Protein AF-A0A812END9-F1 (afdb_monomer)

Organism: Acanthosepion pharaonis (NCBI:txid158019)

InterPro domains:
  IPR001978 Troponin [PF00992] (136-261)
  IPR038077 Troponin domain superfamily [G3DSA:1.20.5.350] (120-278)
  IPR038077 Troponin domain superfamily [SSF90250] (134-273)
  IPR050875 Troponin I [PTHR13738] (135-268)

Radius of gyration: 73.2 Å; Cα contacts (8 Å, |Δi|>4): 6; chains: 1; bounding box: 123×42×215 Å

Structure (mmCIF, N/CA/C/O backbone):
data_AF-A0A812END9-F1
#
_entry.id   AF-A0A812END9-F1
#
loop_
_atom_site.group_PDB
_atom_site.id
_atom_site.type_symbol
_atom_site.label_atom_id
_atom_site.label_alt_id
_atom_site.label_comp_id
_atom_site.label_asym_id
_atom_site.label_entity_id
_atom_site.label_seq_id
_atom_site.pdbx_PDB_ins_code
_atom_site.Cartn_x
_atom_site.Cartn_y
_atom_site.Cartn_z
_atom_site.occupancy
_atom_site.B_iso_or_equiv
_atom_site.auth_seq_id
_atom_site.auth_comp_id
_atom_site.auth_asym_id
_atom_site.auth_atom_id
_atom_site.pdbx_PDB_model_num
ATOM 1 N N . MET A 1 1 ? 15.782 -26.722 -109.380 1.00 40.94 1 MET A N 1
ATOM 2 C CA . MET A 1 1 ? 15.517 -25.293 -109.652 1.00 40.94 1 MET A CA 1
ATOM 3 C C . MET A 1 1 ? 16.882 -24.635 -109.777 1.00 40.94 1 MET A C 1
ATOM 5 O O . MET A 1 1 ? 17.625 -24.667 -108.813 1.00 40.94 1 MET A O 1
ATOM 9 N N . CYS A 1 2 ? 17.375 -24.471 -111.008 1.00 35.31 2 CYS A N 1
ATOM 10 C CA . CYS A 1 2 ? 17.249 -23.227 -111.790 1.00 35.31 2 CYS A CA 1
ATOM 11 C C . CYS A 1 2 ? 18.010 -22.079 -111.119 1.00 35.31 2 CYS A C 1
ATOM 13 O O . CYS A 1 2 ? 17.731 -21.797 -109.966 1.00 35.31 2 CYS A O 1
ATOM 15 N N . LEU A 1 3 ? 18.889 -21.300 -111.735 1.00 34.28 3 LEU A N 1
ATOM 16 C CA . LEU A 1 3 ? 19.444 -21.121 -113.086 1.00 34.28 3 LEU A CA 1
ATOM 17 C C . LEU A 1 3 ? 20.443 -19.954 -112.809 1.00 34.28 3 LEU A C 1
ATOM 19 O O . LEU A 1 3 ? 20.090 -19.011 -112.113 1.00 34.28 3 LEU A O 1
ATOM 23 N N . SER A 1 4 ? 21.739 -20.070 -113.089 1.00 40.41 4 SER A N 1
ATOM 24 C CA . SER A 1 4 ? 22.348 -19.725 -114.381 1.00 40.41 4 SER A CA 1
ATOM 25 C C . SER A 1 4 ? 22.712 -18.239 -114.577 1.00 40.41 4 SER A C 1
ATOM 27 O O . SER A 1 4 ? 21.847 -17.382 -114.497 1.00 40.41 4 SER A O 1
ATOM 29 N N . ILE A 1 5 ? 24.011 -17.945 -114.776 1.00 49.81 5 ILE A N 1
ATOM 30 C CA . ILE A 1 5 ? 24.682 -17.594 -116.064 1.00 49.81 5 ILE A CA 1
ATOM 31 C C . ILE A 1 5 ? 24.763 -16.042 -116.226 1.00 49.81 5 ILE A C 1
ATOM 33 O O . ILE A 1 5 ? 23.777 -15.356 -116.002 1.00 49.81 5 ILE A O 1
ATOM 37 N N . TYR A 1 6 ? 25.923 -15.398 -116.452 1.00 47.06 6 TYR A N 1
ATOM 38 C CA . TYR A 1 6 ? 26.655 -15.158 -117.728 1.00 47.06 6 TYR A CA 1
ATOM 39 C C . TYR A 1 6 ? 27.908 -14.296 -117.416 1.00 47.06 6 TYR A C 1
ATOM 41 O O . TYR A 1 6 ? 27.881 -13.582 -116.423 1.00 47.06 6 TYR A O 1
ATOM 49 N N . ASN A 1 7 ? 29.027 -14.226 -118.155 1.00 42.59 7 ASN A N 1
ATOM 50 C CA . ASN A 1 7 ? 29.427 -14.517 -119.549 1.00 42.59 7 ASN A CA 1
ATOM 51 C C . ASN A 1 7 ? 30.991 -14.504 -119.557 1.00 42.59 7 ASN A C 1
ATOM 53 O O . ASN A 1 7 ? 31.559 -13.651 -118.883 1.00 42.59 7 ASN A O 1
ATOM 57 N N . CYS A 1 8 ? 31.740 -15.489 -120.090 1.00 40.38 8 CYS A N 1
ATOM 58 C CA . CYS A 1 8 ? 32.180 -15.696 -121.501 1.00 40.38 8 CYS A CA 1
ATOM 59 C C . CYS A 1 8 ? 32.965 -14.510 -122.116 1.00 40.38 8 CYS A C 1
ATOM 61 O O . CYS A 1 8 ? 32.535 -13.375 -121.987 1.00 40.38 8 CYS A O 1
ATOM 63 N N . ASN A 1 9 ? 34.121 -14.672 -122.784 1.00 39.59 9 ASN A N 1
ATOM 64 C CA . ASN A 1 9 ? 34.408 -15.500 -123.976 1.00 39.59 9 ASN A CA 1
ATOM 65 C C . ASN A 1 9 ? 35.945 -15.715 -124.135 1.00 39.59 9 ASN A C 1
ATOM 67 O O . ASN A 1 9 ? 36.702 -14.782 -123.898 1.00 39.59 9 ASN A O 1
ATOM 71 N N . ILE A 1 10 ? 36.472 -16.932 -124.366 1.00 39.84 10 ILE A N 1
ATOM 72 C CA . ILE A 1 10 ? 36.641 -17.694 -125.641 1.00 39.84 10 ILE A CA 1
ATOM 73 C C . ILE A 1 10 ? 37.883 -17.251 -126.461 1.00 39.84 10 ILE A C 1
ATOM 75 O O . ILE A 1 10 ? 37.981 -16.101 -126.860 1.00 39.84 10 ILE A O 1
ATOM 79 N N . ARG A 1 11 ? 38.953 -18.067 -126.554 1.00 41.94 11 ARG A N 1
ATOM 80 C CA . ARG A 1 11 ? 39.190 -19.265 -127.419 1.00 41.94 11 ARG A CA 1
ATOM 81 C C . ARG A 1 11 ? 39.577 -18.833 -128.847 1.00 41.94 11 ARG A C 1
ATOM 83 O O . ARG A 1 11 ? 38.831 -18.089 -129.462 1.00 41.94 11 ARG A O 1
ATOM 90 N N . ARG A 1 12 ? 40.712 -19.265 -129.419 1.00 36.84 12 ARG A N 1
ATOM 91 C CA . ARG A 1 12 ? 40.899 -20.534 -130.176 1.00 36.84 12 ARG A CA 1
ATOM 92 C C . ARG A 1 12 ? 42.385 -20.615 -130.610 1.00 36.84 12 ARG A C 1
ATOM 94 O O . ARG A 1 12 ? 42.904 -19.602 -131.049 1.00 36.84 12 ARG A O 1
ATOM 101 N N . MET A 1 13 ? 43.180 -21.647 -130.311 1.00 35.38 13 MET A N 1
ATOM 102 C CA . MET A 1 13 ? 43.244 -23.040 -130.813 1.00 35.38 13 MET A CA 1
ATOM 103 C C . MET A 1 13 ? 43.692 -23.236 -132.280 1.00 35.38 13 MET A C 1
ATOM 105 O O . MET A 1 13 ? 42.979 -22.814 -133.185 1.00 35.38 13 MET A O 1
ATOM 109 N N . PHE A 1 14 ? 44.739 -24.081 -132.412 1.00 33.28 14 PHE A N 1
ATOM 110 C CA . PHE A 1 14 ? 45.107 -25.004 -133.514 1.00 33.28 14 PHE A CA 1
ATOM 111 C C . PHE A 1 14 ? 45.725 -24.392 -134.788 1.00 33.28 14 PHE A C 1
ATOM 113 O O . PHE A 1 14 ? 45.307 -23.331 -135.214 1.00 33.28 14 PHE A O 1
ATOM 120 N N . SER A 1 15 ? 46.644 -25.011 -135.541 1.00 33.84 15 SER A N 1
ATOM 121 C CA . SER A 1 15 ? 47.577 -26.154 -135.423 1.00 33.84 15 SER A CA 1
ATOM 122 C C . SER A 1 15 ? 48.155 -26.406 -136.835 1.00 33.84 15 SER A C 1
ATOM 124 O O . SER A 1 15 ? 47.419 -26.233 -137.800 1.00 33.84 15 SER A O 1
ATOM 126 N N . CYS A 1 16 ? 49.363 -26.978 -136.918 1.00 31.05 16 CYS A N 1
ATOM 127 C CA . CYS A 1 16 ? 49.916 -27.785 -138.030 1.00 31.05 16 CYS A CA 1
ATOM 128 C C . CYS A 1 16 ? 50.405 -27.131 -139.355 1.00 31.05 16 CYS A C 1
ATOM 130 O O . CYS A 1 16 ? 49.638 -26.622 -140.161 1.00 31.05 16 CYS A O 1
ATOM 132 N N . PHE A 1 17 ? 51.728 -27.299 -139.537 1.00 36.44 17 PHE A N 1
ATOM 133 C CA . PHE A 1 17 ? 52.631 -27.467 -140.709 1.00 36.44 17 PHE A CA 1
ATOM 134 C C . PHE A 1 17 ? 52.048 -28.194 -141.962 1.00 36.44 17 PHE A C 1
ATOM 136 O O . PHE A 1 17 ? 50.981 -28.783 -141.788 1.00 36.44 17 PHE A O 1
ATOM 143 N N . PRO A 1 18 ? 52.724 -28.312 -143.156 1.00 53.75 18 PRO A N 1
ATOM 144 C CA . PRO A 1 18 ? 54.185 -28.208 -143.456 1.00 53.75 18 PRO A CA 1
ATOM 145 C C . PRO A 1 18 ? 54.656 -27.675 -144.865 1.00 53.75 18 PRO A C 1
ATOM 147 O O . PRO A 1 18 ? 53.851 -27.519 -145.773 1.00 53.75 18 PRO A O 1
ATOM 150 N N . SER A 1 19 ? 55.998 -27.558 -145.043 1.00 35.38 19 SER A N 1
ATOM 151 C CA . SER A 1 19 ? 56.846 -27.713 -146.279 1.00 35.38 19 SER A CA 1
ATOM 152 C C . SER A 1 19 ? 56.665 -26.723 -147.470 1.00 35.38 19 SER A C 1
ATOM 154 O O . SER A 1 19 ? 55.546 -26.420 -147.839 1.00 35.38 19 SER A O 1
ATOM 156 N N . ASN A 1 20 ? 57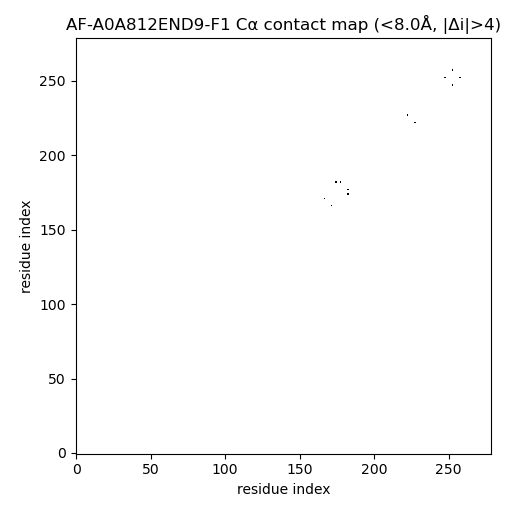.663 -26.206 -148.221 1.00 32.41 20 ASN A N 1
ATOM 157 C CA . ASN A 1 20 ? 59.047 -26.612 -148.546 1.00 32.41 20 ASN A CA 1
ATOM 158 C C . ASN A 1 20 ? 59.787 -25.505 -149.380 1.00 32.41 20 ASN A C 1
ATOM 160 O O . ASN A 1 20 ? 59.105 -24.805 -150.120 1.00 32.41 20 ASN A O 1
ATOM 164 N N . ALA A 1 21 ? 61.143 -25.481 -149.372 1.00 34.88 21 ALA A N 1
ATOM 165 C CA . ALA A 1 21 ? 62.089 -24.949 -150.404 1.00 34.88 21 ALA A CA 1
ATOM 166 C C . ALA A 1 21 ? 62.109 -23.417 -150.724 1.00 34.88 21 ALA A C 1
ATOM 168 O O . ALA A 1 21 ? 61.067 -22.806 -150.875 1.00 34.88 21 ALA A O 1
ATOM 169 N N . THR A 1 22 ? 63.216 -22.673 -150.923 1.00 34.50 22 THR A N 1
ATOM 170 C CA . THR A 1 22 ? 64.664 -22.925 -151.123 1.00 34.50 22 THR A CA 1
ATOM 171 C C . THR A 1 22 ? 65.422 -21.569 -151.195 1.00 34.50 22 THR A C 1
ATOM 173 O O . THR A 1 22 ? 64.914 -20.670 -151.854 1.00 34.50 22 THR A O 1
ATOM 176 N N . PHE A 1 23 ? 66.668 -21.505 -150.671 1.00 31.61 23 PHE A N 1
ATOM 177 C CA . PHE A 1 23 ? 67.858 -20.780 -151.226 1.00 31.61 23 PHE A CA 1
ATOM 178 C C . PHE A 1 23 ? 67.888 -19.217 -151.136 1.00 31.61 23 PHE A C 1
ATOM 180 O O . PHE A 1 23 ? 66.945 -18.572 -151.561 1.00 31.61 23 PHE A O 1
ATOM 187 N N . ILE A 1 24 ? 68.892 -18.496 -150.583 1.00 35.12 24 ILE A N 1
ATOM 188 C CA . ILE A 1 24 ? 70.356 -18.415 -150.850 1.00 35.12 24 ILE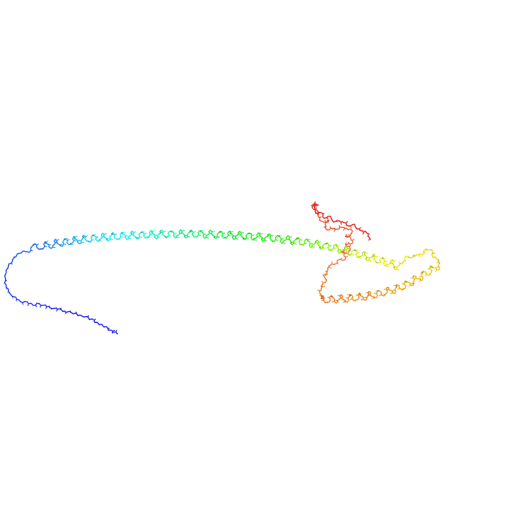 A CA 1
ATOM 189 C C . ILE A 1 24 ? 71.137 -17.875 -149.610 1.00 35.12 24 ILE A C 1
ATOM 191 O O . ILE A 1 24 ? 70.754 -16.848 -149.066 1.00 35.12 24 ILE A O 1
ATOM 195 N N . ARG A 1 25 ? 72.229 -18.578 -149.220 1.00 36.78 25 ARG A N 1
ATOM 196 C CA . ARG A 1 25 ? 73.626 -18.150 -148.855 1.00 36.78 25 ARG A CA 1
ATOM 197 C C . ARG A 1 25 ? 73.871 -16.730 -148.255 1.00 36.78 25 ARG A C 1
ATOM 199 O O . ARG A 1 25 ? 73.387 -15.764 -148.816 1.00 36.78 25 ARG A O 1
ATOM 206 N N . SER A 1 26 ? 74.705 -16.457 -147.232 1.00 34.12 26 SER A N 1
ATOM 207 C CA . SER A 1 26 ? 75.933 -17.095 -146.703 1.00 34.12 26 SER A CA 1
ATOM 208 C C . SER A 1 26 ? 76.395 -16.465 -145.360 1.00 34.12 26 SER A C 1
ATOM 210 O O . SER A 1 26 ? 76.136 -15.288 -145.136 1.00 34.12 26 SER A O 1
ATOM 212 N N . ASN A 1 27 ? 77.248 -17.214 -144.631 1.00 39.44 27 ASN A N 1
ATOM 213 C CA . ASN A 1 27 ? 78.320 -16.818 -143.681 1.00 39.44 27 ASN A CA 1
ATOM 214 C C . ASN A 1 27 ? 77.948 -16.321 -142.266 1.00 39.44 27 ASN A C 1
ATOM 216 O O . ASN A 1 27 ? 77.020 -15.546 -142.117 1.00 39.44 27 ASN A O 1
ATOM 220 N N . ASN A 1 28 ? 78.731 -16.531 -141.201 1.00 41.41 28 ASN A N 1
ATOM 221 C CA . ASN A 1 28 ? 79.588 -17.606 -140.666 1.00 41.41 28 ASN A CA 1
ATOM 222 C C . ASN A 1 28 ? 80.104 -17.047 -139.309 1.00 41.41 28 ASN A C 1
ATOM 224 O O . ASN A 1 28 ? 80.517 -15.894 -139.299 1.00 41.41 28 ASN A O 1
ATOM 228 N N . ILE A 1 29 ? 80.168 -17.879 -138.255 1.00 40.16 29 ILE A N 1
ATOM 229 C CA . ILE A 1 29 ? 81.108 -17.797 -137.102 1.00 40.16 29 ILE A CA 1
ATOM 230 C C . ILE A 1 29 ? 80.819 -16.756 -135.979 1.00 40.16 29 ILE A C 1
ATOM 232 O O . ILE A 1 29 ? 80.863 -15.560 -136.226 1.00 40.16 29 ILE A O 1
ATOM 236 N N . ASP A 1 30 ? 80.527 -17.260 -134.754 1.00 37.41 30 ASP A N 1
ATOM 237 C CA . ASP A 1 30 ? 80.974 -16.794 -133.403 1.00 37.41 30 ASP A CA 1
ATOM 238 C C . ASP A 1 30 ? 79.941 -17.035 -132.260 1.00 37.41 30 ASP A C 1
ATOM 240 O O . ASP A 1 30 ? 79.251 -16.126 -131.806 1.00 37.41 30 ASP A O 1
ATOM 244 N N . THR A 1 31 ? 79.835 -18.270 -131.734 1.00 49.22 31 THR A N 1
ATOM 245 C CA . THR A 1 31 ? 78.878 -18.659 -130.658 1.00 49.22 31 THR A CA 1
ATOM 246 C C . THR A 1 31 ? 79.533 -19.253 -129.398 1.00 49.22 31 THR A C 1
ATOM 248 O O . THR A 1 31 ? 79.034 -20.228 -128.843 1.00 49.22 31 THR A O 1
ATOM 251 N N . ALA A 1 32 ? 80.639 -18.679 -128.914 1.00 47.59 32 ALA A N 1
ATOM 252 C CA . ALA A 1 32 ? 81.274 -19.108 -127.651 1.00 47.59 32 ALA A CA 1
ATOM 253 C C . ALA A 1 32 ? 81.300 -18.026 -126.549 1.00 47.59 32 ALA A C 1
ATOM 255 O O . ALA A 1 32 ? 81.327 -18.360 -125.370 1.00 47.59 32 ALA A O 1
ATOM 256 N N . ALA A 1 33 ? 81.222 -16.734 -126.894 1.00 48.91 33 ALA A N 1
ATOM 257 C CA . ALA A 1 33 ? 81.323 -15.638 -125.918 1.00 48.91 33 ALA A CA 1
ATOM 258 C C . ALA A 1 33 ? 79.988 -15.258 -125.236 1.00 48.91 33 ALA A C 1
ATOM 260 O O . ALA A 1 33 ? 79.994 -14.685 -124.150 1.00 48.91 33 ALA A O 1
ATOM 261 N N . ALA A 1 34 ? 78.839 -15.591 -125.836 1.00 49.72 34 ALA A N 1
ATOM 262 C CA . ALA A 1 34 ? 77.523 -15.190 -125.320 1.00 49.72 34 ALA A CA 1
ATOM 263 C C . ALA A 1 34 ? 77.016 -16.055 -124.144 1.00 49.72 34 ALA A C 1
ATOM 265 O O . ALA A 1 34 ? 76.288 -15.552 -123.295 1.00 49.72 34 ALA A O 1
ATOM 266 N N . ALA A 1 35 ? 77.431 -17.325 -124.050 1.00 52.28 35 ALA A N 1
ATOM 267 C CA . ALA A 1 35 ? 76.979 -18.244 -122.997 1.00 52.28 35 ALA A CA 1
ATOM 268 C C . ALA A 1 35 ? 77.637 -17.968 -121.627 1.00 52.28 35 ALA A C 1
ATOM 270 O O . ALA A 1 35 ? 76.974 -18.036 -120.597 1.00 52.28 35 ALA A O 1
ATOM 271 N N . ALA A 1 36 ? 78.917 -17.574 -121.609 1.00 52.88 36 ALA A N 1
ATOM 272 C CA . ALA A 1 36 ? 79.646 -17.272 -120.371 1.00 52.88 36 ALA A CA 1
ATOM 273 C C . ALA A 1 36 ? 79.176 -15.968 -119.690 1.00 52.88 36 ALA A C 1
ATOM 275 O O . ALA A 1 36 ? 79.228 -15.842 -118.468 1.00 52.88 36 ALA A O 1
ATOM 276 N N . ALA A 1 37 ? 78.678 -15.000 -120.469 1.00 55.28 37 ALA A N 1
ATOM 277 C CA . ALA A 1 37 ? 78.142 -13.744 -119.943 1.00 55.28 37 ALA A CA 1
ATOM 278 C C . ALA A 1 37 ? 76.751 -13.908 -119.298 1.00 55.28 37 ALA A C 1
ATOM 280 O O . ALA A 1 37 ? 76.420 -13.184 -118.361 1.00 55.28 37 ALA A O 1
ATOM 281 N N . GLU A 1 38 ? 75.941 -14.863 -119.768 1.00 57.72 38 GLU A N 1
ATOM 282 C CA . GLU A 1 38 ? 74.626 -15.173 -119.190 1.00 57.72 38 GLU A CA 1
ATOM 283 C C . GLU A 1 38 ? 74.754 -15.923 -117.851 1.00 57.72 38 GLU A C 1
ATOM 285 O O . GLU A 1 38 ? 74.021 -15.643 -116.902 1.00 57.72 38 GLU A O 1
ATOM 290 N N . GLU A 1 39 ? 75.725 -16.831 -117.738 1.00 57.22 39 GLU A N 1
ATOM 291 C CA . GLU A 1 39 ? 75.977 -17.611 -116.521 1.00 57.22 39 GLU A CA 1
ATOM 292 C C . GLU A 1 39 ? 76.532 -16.747 -115.374 1.00 57.22 39 GLU A C 1
ATOM 294 O O . GLU A 1 39 ? 76.077 -16.866 -114.237 1.00 57.22 39 GLU A O 1
ATOM 299 N N . ALA A 1 40 ? 77.420 -15.792 -115.675 1.00 63.31 40 ALA A N 1
ATOM 300 C CA . ALA A 1 40 ? 77.906 -14.811 -114.701 1.00 63.31 40 ALA A CA 1
ATOM 301 C C . ALA A 1 40 ? 76.788 -13.884 -114.184 1.00 63.31 40 ALA A C 1
ATOM 303 O O . ALA A 1 40 ? 76.762 -13.537 -113.004 1.00 63.31 40 ALA A O 1
ATOM 304 N N . ARG A 1 41 ? 75.823 -13.525 -115.042 1.00 64.25 41 ARG A N 1
ATOM 305 C CA . ARG A 1 41 ? 74.650 -12.727 -114.660 1.00 64.25 41 ARG A CA 1
ATOM 306 C C . ARG A 1 41 ? 73.717 -13.488 -113.720 1.00 64.25 41 ARG A C 1
ATOM 308 O O . ARG A 1 41 ? 73.283 -12.931 -112.722 1.00 64.25 41 ARG A O 1
ATOM 315 N N . ARG A 1 42 ? 73.483 -14.779 -113.984 1.00 69.44 42 ARG A N 1
ATOM 316 C CA . ARG A 1 42 ? 72.709 -15.656 -113.089 1.00 69.44 42 ARG A CA 1
ATOM 317 C C . ARG A 1 42 ? 73.401 -15.878 -111.745 1.00 69.44 42 ARG A C 1
ATOM 319 O O . ARG A 1 42 ? 72.717 -15.976 -110.734 1.00 69.44 42 ARG A O 1
ATOM 326 N N . GLN A 1 43 ? 74.734 -15.937 -111.716 1.00 70.50 43 GLN A N 1
ATOM 327 C CA . GLN A 1 43 ? 75.494 -16.009 -110.463 1.00 70.50 43 GLN A CA 1
ATOM 328 C C . GLN A 1 43 ? 75.394 -14.707 -109.659 1.00 70.50 43 GLN A C 1
ATOM 330 O O . GLN A 1 43 ? 75.179 -14.766 -108.454 1.00 70.50 43 GLN A O 1
ATOM 335 N N . GLN A 1 44 ? 75.466 -13.546 -110.317 1.00 70.62 44 GLN A N 1
ATOM 336 C CA . GLN A 1 44 ? 75.274 -12.245 -109.667 1.00 70.62 44 GLN A CA 1
ATOM 337 C C . GLN A 1 44 ? 73.840 -12.051 -109.159 1.00 70.62 44 GLN A C 1
ATOM 339 O O . GLN A 1 44 ? 73.654 -11.627 -108.025 1.00 70.62 44 GLN A O 1
ATOM 344 N N . GLU A 1 45 ? 72.829 -12.423 -109.947 1.00 73.00 45 GLU A N 1
ATOM 345 C CA . GLU A 1 45 ? 71.420 -12.374 -109.534 1.00 73.00 45 GLU A CA 1
ATOM 346 C C . GLU A 1 45 ? 71.128 -13.356 -108.387 1.00 73.00 45 GLU A C 1
ATOM 348 O O . GLU A 1 45 ? 70.392 -13.017 -107.462 1.00 73.00 45 GLU A O 1
ATOM 353 N N . ALA A 1 46 ? 71.734 -14.549 -108.390 1.00 74.75 46 ALA A N 1
ATOM 354 C CA . ALA A 1 46 ? 71.622 -15.502 -107.285 1.00 74.75 46 ALA A CA 1
ATOM 355 C C . ALA A 1 46 ? 72.335 -15.009 -106.013 1.00 74.75 46 ALA A C 1
ATOM 357 O O . ALA A 1 46 ? 71.828 -15.215 -104.911 1.00 74.75 46 ALA A O 1
ATOM 358 N N . GLU A 1 47 ? 73.483 -14.340 -106.147 1.00 72.25 47 GLU A N 1
ATOM 359 C CA . GLU A 1 47 ? 74.208 -13.748 -105.021 1.00 72.25 47 GLU A CA 1
ATOM 360 C C . GLU A 1 47 ? 73.464 -12.534 -104.440 1.00 72.25 47 GLU A C 1
ATOM 362 O O . GLU A 1 47 ? 73.358 -12.403 -103.221 1.00 72.25 47 GLU A O 1
ATOM 367 N N . GLU A 1 48 ? 72.882 -11.674 -105.280 1.00 74.19 48 GLU A N 1
ATOM 368 C CA . GLU A 1 48 ? 72.023 -10.570 -104.837 1.00 74.19 48 GLU A CA 1
ATOM 369 C C . GLU A 1 48 ? 70.728 -11.074 -104.190 1.00 74.19 48 GLU A C 1
ATOM 371 O O . GLU A 1 48 ? 70.350 -10.572 -103.131 1.00 74.19 48 GLU A O 1
ATOM 376 N N . ALA A 1 49 ? 70.089 -12.108 -104.746 1.00 79.38 49 ALA A N 1
ATOM 377 C CA . ALA A 1 49 ? 68.919 -12.740 -104.139 1.00 79.38 49 ALA A CA 1
ATOM 378 C C . ALA A 1 49 ? 69.252 -13.389 -102.783 1.00 79.38 49 ALA A C 1
ATOM 380 O O . ALA A 1 49 ? 68.478 -13.266 -101.835 1.00 79.38 49 ALA A O 1
ATOM 381 N N . ALA A 1 50 ? 70.424 -14.021 -102.648 1.00 79.56 50 ALA A N 1
ATOM 382 C CA . ALA A 1 50 ? 70.890 -14.573 -101.376 1.00 79.56 50 ALA A CA 1
ATOM 383 C C . ALA A 1 50 ? 71.183 -13.475 -100.337 1.00 79.56 50 ALA A C 1
ATOM 385 O O . ALA A 1 50 ? 70.858 -13.639 -99.161 1.00 79.56 50 ALA A O 1
ATOM 386 N N . ARG A 1 51 ? 71.748 -12.333 -100.758 1.00 79.50 51 ARG A N 1
ATOM 387 C CA . ARG A 1 51 ? 71.958 -11.163 -99.885 1.00 79.50 51 ARG A CA 1
ATOM 388 C C . ARG A 1 51 ? 70.635 -10.544 -99.432 1.00 79.50 51 ARG A C 1
ATOM 390 O O . ARG A 1 51 ? 70.508 -10.214 -98.257 1.00 79.50 51 ARG A O 1
ATOM 397 N N . GLN A 1 52 ? 69.651 -10.437 -100.325 1.00 78.56 52 GLN A N 1
ATOM 398 C CA . GLN A 1 52 ? 68.309 -9.946 -99.994 1.00 78.56 52 GLN A CA 1
ATOM 399 C C . GLN A 1 52 ? 67.577 -10.892 -99.034 1.00 78.56 52 GLN A C 1
ATOM 401 O O . GLN A 1 52 ? 67.010 -10.427 -98.050 1.00 78.56 52 GLN A O 1
ATOM 406 N N . ALA A 1 53 ? 67.664 -12.207 -99.254 1.00 80.81 53 ALA A N 1
ATOM 407 C CA . ALA A 1 53 ? 67.085 -13.204 -98.355 1.00 80.81 53 ALA A CA 1
ATOM 408 C C . ALA A 1 53 ? 67.730 -13.173 -96.957 1.00 80.81 53 ALA A C 1
ATOM 410 O O . ALA A 1 53 ? 67.020 -13.196 -95.955 1.00 80.81 53 ALA A O 1
ATOM 411 N N . ALA A 1 54 ? 69.060 -13.043 -96.870 1.00 80.56 54 ALA A N 1
ATOM 412 C CA . ALA A 1 54 ? 69.767 -12.934 -95.592 1.00 80.56 54 ALA A CA 1
ATOM 413 C C . ALA A 1 54 ? 69.456 -11.620 -94.846 1.00 80.56 54 ALA A C 1
ATOM 415 O O . ALA A 1 54 ? 69.377 -11.599 -93.616 1.00 80.56 54 ALA A O 1
ATOM 416 N N . GLU A 1 55 ? 69.271 -10.510 -95.568 1.00 79.19 55 GLU A N 1
ATOM 417 C CA . GLU A 1 55 ? 68.844 -9.240 -94.975 1.00 79.19 55 GLU A CA 1
ATOM 418 C C . GLU A 1 55 ? 67.390 -9.308 -94.479 1.00 79.19 55 GLU A C 1
ATOM 420 O O . GLU A 1 55 ? 67.081 -8.805 -93.397 1.00 79.19 55 GLU A O 1
ATOM 425 N N . GLU A 1 56 ? 66.503 -9.965 -95.226 1.00 78.31 56 GLU A N 1
ATOM 426 C CA . GLU A 1 56 ? 65.112 -10.180 -94.833 1.00 78.31 56 GLU A CA 1
ATOM 427 C C . GLU A 1 56 ? 64.998 -11.104 -93.612 1.00 78.31 56 GLU A C 1
ATOM 429 O O . GLU A 1 56 ? 64.250 -10.796 -92.686 1.00 78.31 56 GLU A O 1
ATOM 434 N N . GLU A 1 57 ? 65.801 -12.167 -93.537 1.00 79.50 57 GLU A N 1
ATOM 435 C CA . GLU A 1 57 ? 65.853 -13.069 -92.382 1.00 79.50 57 GLU A CA 1
ATOM 436 C C . GLU A 1 57 ? 66.364 -12.353 -91.120 1.00 79.50 57 GLU A C 1
ATOM 438 O O . GLU A 1 57 ? 65.770 -12.485 -90.050 1.00 79.50 57 GLU A O 1
ATOM 443 N N . ARG A 1 58 ? 67.396 -11.501 -91.235 1.00 80.44 58 ARG A N 1
ATOM 444 C CA . ARG A 1 58 ? 67.844 -10.648 -90.118 1.00 80.44 58 ARG A CA 1
ATOM 445 C C . ARG A 1 58 ? 66.760 -9.671 -89.666 1.00 80.44 58 ARG A C 1
ATOM 447 O O . ARG A 1 58 ? 66.560 -9.509 -88.465 1.00 80.44 58 ARG A O 1
ATOM 454 N N . ARG A 1 59 ? 66.025 -9.055 -90.599 1.00 83.62 59 ARG A N 1
ATOM 455 C CA . ARG A 1 59 ? 64.884 -8.181 -90.270 1.00 83.62 59 ARG A CA 1
ATOM 456 C C . ARG A 1 59 ? 63.755 -8.952 -89.585 1.00 83.62 59 ARG A C 1
ATOM 458 O O . ARG A 1 59 ? 63.124 -8.412 -88.681 1.00 83.62 59 ARG A O 1
ATOM 465 N N . GLN A 1 60 ? 63.506 -10.199 -89.986 1.00 82.00 60 GLN A N 1
ATOM 466 C CA . GLN A 1 60 ? 62.524 -11.070 -89.337 1.00 82.00 60 GLN A CA 1
ATOM 467 C C . GLN A 1 60 ? 62.963 -11.451 -87.916 1.00 82.00 60 GLN A C 1
ATOM 469 O O . GLN A 1 60 ? 62.156 -11.336 -86.997 1.00 82.00 60 GLN A O 1
ATOM 474 N N . GLN A 1 61 ? 64.236 -11.803 -87.712 1.00 80.94 61 GLN A N 1
ATOM 475 C CA . GLN A 1 61 ? 64.796 -12.109 -86.389 1.00 80.94 61 GLN A CA 1
ATOM 476 C C . GLN A 1 61 ? 64.773 -10.889 -85.453 1.00 80.94 61 GLN A C 1
ATOM 478 O O . GLN A 1 61 ? 64.317 -10.997 -84.317 1.00 80.94 61 GLN A O 1
ATOM 483 N N . GLU A 1 62 ? 65.179 -9.708 -85.933 1.00 82.88 62 GLU A N 1
ATOM 484 C CA . GLU A 1 62 ? 65.122 -8.457 -85.161 1.00 82.88 62 GLU A CA 1
ATOM 485 C C . GLU A 1 62 ? 63.668 -8.059 -84.828 1.00 82.88 62 GLU A C 1
ATOM 487 O O . GLU A 1 62 ? 63.380 -7.589 -83.723 1.00 82.88 62 GLU A O 1
ATOM 492 N N . ALA A 1 63 ? 62.721 -8.285 -85.747 1.00 84.00 63 ALA A N 1
ATOM 493 C CA . ALA A 1 63 ? 61.298 -8.052 -85.503 1.00 84.00 63 ALA A CA 1
ATOM 494 C C . ALA A 1 63 ? 60.698 -9.048 -84.494 1.00 84.00 63 ALA A C 1
ATOM 496 O O . ALA A 1 63 ? 59.873 -8.650 -83.668 1.00 84.00 63 ALA A O 1
ATOM 497 N N . GLU A 1 64 ? 61.098 -10.320 -84.535 1.00 83.31 64 GLU A N 1
ATOM 498 C CA . GLU A 1 64 ? 60.667 -11.341 -83.576 1.00 83.31 64 GLU A CA 1
ATOM 499 C C . GLU A 1 64 ? 61.232 -11.067 -82.176 1.00 83.31 64 GLU A C 1
ATOM 501 O O . GLU A 1 64 ? 60.491 -11.104 -81.194 1.00 83.31 64 GLU A O 1
ATOM 506 N N . GLU A 1 65 ? 62.511 -10.704 -82.069 1.00 83.69 65 GLU A N 1
ATOM 507 C CA . GLU A 1 65 ? 63.139 -10.358 -80.792 1.00 83.69 65 GLU A CA 1
ATOM 508 C C . GLU A 1 65 ? 62.497 -9.110 -80.163 1.00 83.69 65 GLU A C 1
ATOM 510 O O . GLU A 1 65 ? 62.235 -9.076 -78.958 1.00 83.69 65 GLU A O 1
ATOM 515 N N . ARG A 1 66 ? 62.162 -8.099 -80.977 1.00 85.62 66 ARG A N 1
ATOM 516 C CA . ARG A 1 66 ? 61.437 -6.904 -80.520 1.00 85.62 66 ARG A CA 1
ATOM 517 C C . ARG A 1 66 ? 60.038 -7.249 -80.004 1.00 85.62 66 ARG A C 1
ATOM 519 O O . ARG A 1 66 ? 59.639 -6.711 -78.976 1.00 85.62 66 ARG A O 1
ATOM 526 N N . ARG A 1 67 ? 59.329 -8.177 -80.659 1.00 85.75 67 ARG A N 1
ATOM 527 C CA . ARG A 1 67 ? 58.022 -8.677 -80.193 1.00 85.75 67 ARG A CA 1
ATOM 528 C C . ARG A 1 67 ? 58.133 -9.429 -78.869 1.00 85.75 67 ARG A C 1
ATOM 530 O O . ARG A 1 67 ? 57.359 -9.134 -77.968 1.00 85.75 67 ARG A O 1
ATOM 537 N N . ARG A 1 68 ? 59.123 -10.318 -78.715 1.00 88.94 68 ARG A N 1
ATOM 538 C CA . ARG A 1 68 ? 59.359 -11.049 -77.455 1.00 88.94 68 ARG A CA 1
ATOM 539 C C . ARG A 1 68 ? 59.664 -10.106 -76.289 1.00 88.94 68 ARG A C 1
ATOM 541 O O . ARG A 1 68 ? 59.109 -10.270 -75.212 1.00 88.94 68 ARG A O 1
ATOM 548 N N . ARG A 1 69 ? 60.494 -9.078 -76.506 1.00 86.50 69 ARG A N 1
ATOM 549 C CA . ARG A 1 69 ? 60.790 -8.062 -75.476 1.00 86.50 69 ARG A CA 1
ATOM 550 C C . ARG A 1 69 ? 59.557 -7.230 -75.108 1.00 86.50 69 ARG A C 1
ATOM 552 O O . ARG A 1 69 ? 59.346 -6.963 -73.930 1.00 86.50 69 ARG A O 1
ATOM 559 N N . GLU A 1 70 ? 58.746 -6.836 -76.093 1.00 85.31 70 GLU A N 1
ATOM 560 C CA . GLU A 1 70 ? 57.482 -6.118 -75.857 1.00 85.31 70 GLU A CA 1
ATOM 561 C C . GLU A 1 70 ? 56.449 -6.988 -75.112 1.00 85.31 70 GLU A C 1
ATOM 563 O O . GLU A 1 70 ? 55.696 -6.465 -74.290 1.00 85.31 70 GLU A O 1
ATOM 568 N N . GLU A 1 71 ? 56.417 -8.298 -75.367 1.00 84.50 71 GLU A N 1
ATOM 569 C CA . GLU A 1 71 ? 55.562 -9.273 -74.676 1.00 84.50 71 GLU A CA 1
ATOM 570 C C . GLU A 1 71 ? 56.020 -9.500 -73.227 1.00 84.50 71 GLU A C 1
ATOM 572 O O . GLU A 1 71 ? 55.227 -9.312 -72.309 1.00 84.50 71 GLU A O 1
ATOM 577 N N . GLU A 1 72 ? 57.313 -9.745 -72.988 1.00 85.44 72 GLU A N 1
ATOM 578 C CA . GLU A 1 72 ? 57.871 -9.859 -71.631 1.00 85.44 72 GLU A CA 1
ATOM 579 C C . GLU A 1 72 ? 57.688 -8.575 -70.800 1.00 85.44 72 GLU A C 1
ATOM 581 O O . GLU A 1 72 ? 57.490 -8.626 -69.584 1.00 85.44 72 GLU A O 1
ATOM 586 N N . GLU A 1 73 ? 57.780 -7.396 -71.424 1.00 86.00 73 GLU A N 1
ATOM 587 C CA . GLU A 1 73 ? 57.546 -6.120 -70.741 1.00 86.00 73 GLU A CA 1
ATOM 588 C C . GLU A 1 73 ? 56.063 -5.931 -70.380 1.00 86.00 73 GLU A C 1
ATOM 590 O O . GLU A 1 73 ? 55.755 -5.396 -69.311 1.00 86.00 73 GLU A O 1
ATOM 595 N N . ARG A 1 74 ? 55.138 -6.404 -71.227 1.00 85.88 74 ARG A N 1
ATOM 596 C CA . ARG A 1 74 ? 53.699 -6.439 -70.918 1.00 85.88 74 ARG A CA 1
ATOM 597 C C . ARG A 1 74 ? 53.401 -7.413 -69.786 1.00 85.88 74 ARG A C 1
ATOM 599 O O . ARG A 1 74 ? 52.752 -7.008 -68.828 1.00 85.88 74 ARG A O 1
ATOM 606 N N . GLU A 1 75 ? 53.950 -8.623 -69.830 1.00 88.44 75 GLU A N 1
ATOM 607 C CA . GLU A 1 75 ? 53.776 -9.622 -68.770 1.00 88.44 75 GLU A CA 1
ATOM 608 C C . GLU A 1 75 ? 54.307 -9.126 -67.419 1.00 88.44 75 GLU A C 1
ATOM 610 O O . GLU A 1 75 ? 53.652 -9.298 -66.392 1.00 88.44 75 GLU A O 1
ATOM 615 N N . LYS A 1 76 ? 55.457 -8.437 -67.393 1.00 87.38 76 LYS A N 1
ATOM 616 C CA . LYS A 1 76 ? 55.992 -7.825 -66.161 1.00 87.38 76 LYS A CA 1
ATOM 617 C C . LYS A 1 76 ? 55.076 -6.734 -65.606 1.00 87.38 76 LYS A C 1
ATOM 619 O O . LYS A 1 76 ? 54.881 -6.678 -64.394 1.00 87.38 76 LYS A O 1
ATOM 624 N N . ARG A 1 77 ? 54.499 -5.889 -66.468 1.00 86.31 77 ARG A N 1
ATOM 625 C CA . ARG A 1 77 ? 53.540 -4.844 -66.060 1.00 86.31 77 ARG A CA 1
ATOM 626 C C . ARG A 1 77 ? 52.240 -5.447 -65.537 1.00 86.31 77 ARG A C 1
ATOM 628 O O . ARG A 1 77 ? 51.744 -5.002 -64.508 1.00 86.31 77 ARG A O 1
ATOM 635 N N . GLU A 1 78 ? 51.726 -6.475 -66.204 1.00 87.88 78 GLU A N 1
ATOM 636 C CA . GLU A 1 78 ? 50.526 -7.200 -65.779 1.00 87.88 78 GLU A CA 1
ATOM 637 C C . GLU A 1 78 ? 50.751 -7.927 -64.445 1.00 87.88 78 GLU A C 1
ATOM 639 O O . GLU A 1 78 ? 49.901 -7.859 -63.555 1.00 87.88 78 GLU A O 1
ATOM 644 N N . ALA A 1 79 ? 51.918 -8.548 -64.251 1.00 88.00 79 ALA A N 1
ATOM 645 C CA . ALA A 1 79 ? 52.294 -9.186 -62.991 1.00 88.00 79 ALA A CA 1
ATOM 646 C C . ALA A 1 79 ? 52.470 -8.171 -61.845 1.00 88.00 79 ALA A C 1
ATOM 648 O O . ALA A 1 79 ? 52.020 -8.424 -60.726 1.00 88.00 79 ALA A O 1
ATOM 649 N N . GLU A 1 80 ? 53.085 -7.014 -62.106 1.00 87.19 80 GLU A N 1
ATOM 650 C CA . GLU A 1 80 ? 53.231 -5.939 -61.117 1.00 87.19 80 GLU A CA 1
ATOM 651 C C . GLU A 1 80 ? 51.869 -5.341 -60.728 1.00 87.19 80 GLU A C 1
ATOM 653 O O . GLU A 1 80 ? 51.596 -5.125 -59.545 1.00 87.19 80 GLU A O 1
ATOM 658 N N . GLU A 1 81 ? 50.981 -5.123 -61.699 1.00 88.19 81 GLU A N 1
ATOM 659 C CA . GLU A 1 81 ? 49.619 -4.649 -61.450 1.00 88.19 81 GLU A CA 1
ATOM 660 C C . GLU A 1 81 ? 48.796 -5.678 -60.655 1.00 88.19 81 GLU A C 1
ATOM 662 O O . GLU A 1 81 ? 48.072 -5.310 -59.727 1.00 88.19 81 GLU A O 1
ATOM 667 N N . ALA A 1 82 ? 48.939 -6.972 -60.960 1.00 89.31 82 ALA A N 1
ATOM 668 C CA . ALA A 1 82 ? 48.304 -8.048 -60.203 1.00 89.31 82 ALA A CA 1
ATOM 669 C C . ALA A 1 82 ? 48.805 -8.106 -58.749 1.00 89.31 82 ALA A C 1
ATOM 671 O O . ALA A 1 82 ? 48.002 -8.272 -57.829 1.00 89.31 82 ALA A O 1
ATOM 672 N N . LEU A 1 83 ? 50.108 -7.911 -58.517 1.00 88.12 83 LEU A N 1
ATOM 673 C CA . LEU A 1 83 ? 50.678 -7.895 -57.168 1.00 88.12 83 LEU A CA 1
ATOM 674 C C . LEU A 1 83 ? 50.145 -6.716 -56.336 1.00 88.12 83 LEU A C 1
ATOM 676 O O . LEU A 1 83 ? 49.786 -6.904 -55.173 1.00 88.12 83 LEU A O 1
ATOM 680 N N . ARG A 1 84 ? 50.033 -5.522 -56.940 1.00 88.31 84 ARG A N 1
ATOM 681 C CA . ARG A 1 84 ? 49.461 -4.327 -56.291 1.00 88.31 84 ARG A CA 1
ATOM 682 C C . ARG A 1 84 ? 47.994 -4.533 -55.906 1.00 88.31 84 ARG A C 1
ATOM 684 O O . ARG A 1 84 ? 47.619 -4.221 -54.782 1.00 88.31 84 ARG A O 1
ATOM 691 N N . LYS A 1 85 ? 47.189 -5.148 -56.783 1.00 91.06 85 LYS A N 1
ATOM 692 C CA . LYS A 1 85 ? 45.783 -5.492 -56.484 1.00 91.06 85 LYS A CA 1
ATOM 693 C C . LYS A 1 85 ? 45.661 -6.430 -55.279 1.00 91.06 85 LYS A C 1
ATOM 695 O O . LYS A 1 85 ? 44.841 -6.184 -54.403 1.00 91.06 85 LYS A O 1
ATOM 700 N N . ILE A 1 86 ? 46.511 -7.456 -55.194 1.00 88.25 86 ILE A N 1
ATOM 701 C CA . ILE A 1 86 ? 46.529 -8.389 -54.054 1.00 88.25 86 ILE A CA 1
ATOM 702 C C . ILE A 1 86 ? 46.926 -7.674 -52.754 1.00 88.25 86 ILE A C 1
ATOM 704 O O . ILE A 1 86 ? 46.397 -7.986 -51.686 1.00 88.25 86 ILE A O 1
ATOM 708 N N . GLU A 1 87 ? 47.877 -6.740 -52.809 1.00 88.12 87 GLU A N 1
ATOM 709 C CA . GLU A 1 87 ? 48.294 -5.972 -51.634 1.00 88.12 87 GLU A CA 1
ATOM 710 C C . GLU A 1 87 ? 47.193 -5.017 -51.145 1.00 88.12 87 GLU A C 1
ATOM 712 O O . GLU A 1 87 ? 46.913 -4.976 -49.944 1.00 88.12 87 GLU A O 1
ATOM 717 N N . ASP A 1 88 ? 46.523 -4.311 -52.056 1.00 87.44 88 ASP A N 1
ATOM 718 C CA . ASP A 1 88 ? 45.409 -3.416 -51.729 1.00 87.44 88 ASP A CA 1
ATOM 719 C C . ASP A 1 88 ? 44.197 -4.186 -51.177 1.00 87.44 88 ASP A C 1
ATOM 721 O O . ASP A 1 88 ? 43.588 -3.754 -50.196 1.00 87.44 88 ASP A O 1
ATOM 725 N N . GLU A 1 89 ? 43.890 -5.371 -51.717 1.00 89.19 89 GLU A N 1
ATOM 726 C CA . GLU A 1 89 ? 42.857 -6.265 -51.174 1.00 89.19 89 GLU A CA 1
ATOM 727 C C . GLU A 1 89 ? 43.192 -6.752 -49.758 1.00 89.19 89 GLU A C 1
ATOM 729 O O . GLU A 1 89 ? 42.318 -6.774 -48.888 1.00 89.19 89 GLU A O 1
ATOM 734 N N . LYS A 1 90 ? 44.459 -7.096 -49.486 1.00 89.50 90 LYS A N 1
ATOM 735 C CA . LYS A 1 90 ? 44.907 -7.486 -48.138 1.00 89.50 90 LYS A CA 1
ATOM 736 C C . LYS A 1 90 ? 44.797 -6.333 -47.142 1.00 89.50 90 LYS A C 1
ATOM 738 O O . LYS A 1 90 ? 44.310 -6.546 -46.034 1.00 89.50 90 LYS A O 1
ATOM 743 N N . ARG A 1 91 ? 45.198 -5.117 -47.532 1.00 88.44 91 ARG A N 1
ATOM 744 C CA . ARG A 1 91 ? 45.069 -3.912 -46.691 1.00 88.44 91 ARG A CA 1
ATOM 745 C C . ARG A 1 91 ? 43.601 -3.578 -46.415 1.00 88.44 91 ARG A C 1
ATOM 747 O O . ARG A 1 91 ? 43.249 -3.310 -45.269 1.00 88.44 91 ARG A O 1
ATOM 754 N N . ALA A 1 92 ? 42.739 -3.669 -47.429 1.00 90.19 92 ALA A N 1
ATOM 755 C CA . ALA A 1 92 ? 41.300 -3.468 -47.275 1.00 90.19 92 ALA A CA 1
ATOM 756 C C . ALA A 1 92 ? 40.655 -4.526 -46.358 1.00 90.19 92 ALA A C 1
ATOM 758 O O . ALA A 1 92 ? 39.801 -4.188 -45.536 1.00 90.19 92 ALA A O 1
ATOM 759 N N . ALA A 1 93 ? 41.076 -5.792 -46.454 1.00 89.69 93 ALA A N 1
ATOM 760 C CA . ALA A 1 93 ? 40.600 -6.865 -45.582 1.00 89.69 93 ALA A CA 1
ATOM 761 C C . ALA A 1 93 ? 41.031 -6.665 -44.116 1.00 89.69 93 ALA A C 1
ATOM 763 O O . ALA A 1 93 ? 40.197 -6.791 -43.217 1.00 89.69 93 ALA A O 1
ATOM 764 N N . GLU A 1 94 ? 42.292 -6.293 -43.870 1.00 88.88 94 GLU A N 1
ATOM 765 C CA . GLU A 1 94 ? 42.816 -6.021 -42.523 1.00 88.88 94 GLU A CA 1
ATOM 766 C C . GLU A 1 94 ? 42.136 -4.800 -41.878 1.00 88.88 94 GLU A C 1
ATOM 768 O O . GLU A 1 94 ? 41.785 -4.818 -40.696 1.00 88.88 94 GLU A O 1
ATOM 773 N N . GLU A 1 95 ? 41.892 -3.738 -42.651 1.00 89.31 95 GLU A N 1
ATOM 774 C CA . GLU A 1 95 ? 41.169 -2.558 -42.170 1.00 89.31 95 GLU A CA 1
ATOM 775 C C . GLU A 1 95 ? 39.699 -2.881 -41.855 1.00 89.31 95 GLU A C 1
ATOM 777 O O . GLU A 1 95 ? 39.168 -2.441 -40.831 1.00 89.31 95 GLU A O 1
ATOM 782 N N . ALA A 1 96 ? 39.042 -3.699 -42.683 1.00 89.38 96 ALA A N 1
ATOM 783 C CA . ALA A 1 96 ? 37.682 -4.162 -42.424 1.00 89.38 96 ALA A CA 1
ATOM 784 C C . ALA A 1 96 ? 37.591 -5.039 -41.162 1.00 89.38 96 ALA A C 1
ATOM 786 O O . ALA A 1 96 ? 36.614 -4.938 -40.419 1.00 89.38 96 ALA A O 1
ATOM 787 N N . GLU A 1 97 ? 38.592 -5.879 -40.889 1.00 90.44 97 GLU A N 1
ATOM 788 C CA . GLU A 1 97 ? 38.658 -6.689 -39.668 1.00 90.44 97 GLU A CA 1
ATOM 789 C C . GLU A 1 97 ? 38.876 -5.820 -38.419 1.00 90.44 97 GLU A C 1
ATOM 791 O O . GLU A 1 97 ? 38.150 -5.962 -37.433 1.00 90.44 97 GLU A O 1
ATOM 796 N N . LYS A 1 98 ? 39.790 -4.844 -38.483 1.00 88.69 98 LYS A N 1
ATOM 797 C CA . LYS A 1 98 ? 40.023 -3.877 -37.396 1.00 88.69 98 LYS A CA 1
ATOM 798 C C . LYS A 1 98 ? 38.764 -3.081 -37.050 1.00 88.69 98 LYS A C 1
ATOM 800 O O . LYS A 1 98 ? 38.426 -2.980 -35.873 1.00 88.69 98 LYS A O 1
ATOM 805 N N . ARG A 1 99 ? 38.029 -2.595 -38.059 1.00 90.50 99 ARG A N 1
ATOM 806 C CA . ARG A 1 99 ? 36.749 -1.887 -37.868 1.00 90.50 99 ARG A CA 1
ATOM 807 C C . ARG A 1 99 ? 35.691 -2.772 -37.200 1.00 90.50 99 ARG A C 1
ATOM 809 O O . ARG A 1 99 ? 34.993 -2.300 -36.311 1.00 90.50 99 ARG A O 1
ATOM 816 N N . LYS A 1 100 ? 35.603 -4.058 -37.568 1.00 91.19 100 LYS A N 1
ATOM 817 C CA . LYS A 1 100 ? 34.677 -5.015 -36.930 1.00 91.19 100 LYS A CA 1
ATOM 818 C C . LYS A 1 100 ? 35.021 -5.261 -35.461 1.00 91.19 100 LYS A C 1
ATOM 820 O O . LYS A 1 100 ? 34.126 -5.244 -34.625 1.00 91.19 100 LYS A O 1
ATOM 825 N N . ILE A 1 101 ? 36.303 -5.450 -35.146 1.00 89.19 101 ILE A N 1
ATOM 826 C CA . ILE A 1 101 ? 36.771 -5.652 -33.766 1.00 89.19 101 ILE A CA 1
ATOM 827 C C . ILE A 1 101 ? 36.520 -4.398 -32.919 1.00 89.19 101 ILE A C 1
ATOM 829 O O . ILE A 1 101 ? 36.129 -4.505 -31.758 1.00 89.19 101 ILE A O 1
ATOM 833 N N . GLU A 1 102 ? 36.745 -3.207 -33.473 1.00 87.75 102 GLU A N 1
ATOM 834 C CA . GLU A 1 102 ? 36.478 -1.944 -32.782 1.00 87.75 102 GLU A CA 1
ATOM 835 C C . GLU A 1 102 ? 34.977 -1.730 -32.543 1.00 87.75 102 GLU A C 1
ATOM 837 O O . GLU A 1 102 ? 34.580 -1.415 -31.423 1.00 87.75 102 GLU A O 1
ATOM 842 N N . GLU A 1 103 ? 34.131 -1.991 -33.542 1.00 89.00 103 GLU A N 1
ATOM 843 C CA . GLU A 1 103 ? 32.673 -1.911 -33.410 1.00 89.00 103 GLU A CA 1
ATOM 844 C C . GLU A 1 103 ? 32.133 -2.933 -32.391 1.00 89.00 103 GLU A C 1
ATOM 846 O O . GLU A 1 103 ? 31.246 -2.615 -31.600 1.00 89.00 103 GLU A O 1
ATOM 851 N N . GLU A 1 104 ? 32.679 -4.152 -32.356 1.00 90.12 104 GLU A N 1
ATOM 852 C CA . GLU A 1 104 ? 32.318 -5.171 -31.364 1.00 90.12 104 GLU A CA 1
ATOM 853 C C . GLU A 1 104 ? 32.750 -4.771 -29.946 1.00 90.12 104 GLU A C 1
ATOM 855 O O . GLU A 1 104 ? 31.967 -4.918 -29.007 1.00 90.12 104 GLU A O 1
ATOM 860 N N . LYS A 1 105 ? 33.947 -4.191 -29.784 1.00 89.62 105 LYS A N 1
ATOM 861 C CA . LYS A 1 105 ? 34.415 -3.647 -28.497 1.00 89.62 105 LYS A CA 1
ATOM 862 C C . LYS A 1 105 ? 33.550 -2.482 -28.020 1.00 89.62 105 LYS A C 1
ATOM 864 O O . LYS A 1 105 ? 33.148 -2.482 -26.860 1.00 89.62 105 LYS A O 1
ATOM 869 N N . GLN A 1 106 ? 33.208 -1.544 -28.904 1.00 87.38 106 GLN A N 1
ATOM 870 C CA . GLN A 1 106 ? 32.317 -0.424 -28.583 1.00 87.38 106 GLN A CA 1
ATOM 871 C C . GLN A 1 106 ? 30.917 -0.920 -28.194 1.00 87.38 106 GLN A C 1
ATOM 873 O O . GLN A 1 106 ? 30.362 -0.478 -27.189 1.00 87.38 106 GLN A O 1
ATOM 878 N N . LYS A 1 107 ? 30.366 -1.904 -28.919 1.00 91.50 107 LYS A N 1
ATOM 879 C CA . LYS A 1 107 ? 29.083 -2.539 -28.571 1.00 91.50 107 LYS A CA 1
ATOM 880 C C . LYS A 1 107 ? 29.143 -3.292 -27.242 1.00 91.50 107 LYS A C 1
ATOM 882 O O . LYS A 1 107 ? 28.175 -3.248 -26.484 1.00 91.50 107 LYS A O 1
ATOM 887 N N . ALA A 1 108 ? 30.247 -3.978 -26.947 1.00 91.44 108 ALA A N 1
ATOM 888 C CA . ALA A 1 108 ? 30.438 -4.686 -25.685 1.00 91.44 108 ALA A CA 1
ATOM 889 C C . ALA A 1 108 ? 30.537 -3.715 -24.496 1.00 91.44 108 ALA A C 1
ATOM 891 O O . ALA A 1 108 ? 29.873 -3.933 -23.482 1.00 91.44 108 ALA A O 1
ATOM 892 N N . GLU A 1 109 ? 31.292 -2.624 -24.639 1.00 91.31 109 GLU A N 1
ATOM 893 C CA . GLU A 1 109 ? 31.423 -1.571 -23.625 1.00 91.31 109 GLU A CA 1
ATOM 894 C C . GLU A 1 109 ? 30.092 -0.839 -23.392 1.00 91.31 109 GLU A C 1
ATOM 896 O O . GLU A 1 109 ? 29.668 -0.657 -22.249 1.00 91.31 109 GLU A O 1
ATOM 901 N N . GLU A 1 110 ? 29.364 -0.488 -24.458 1.00 90.62 110 GLU A N 1
ATOM 902 C CA . GLU A 1 110 ? 28.041 0.133 -24.347 1.00 90.62 110 GLU A CA 1
ATOM 903 C C . GLU A 1 110 ? 27.025 -0.813 -23.685 1.00 90.62 110 GLU A C 1
ATOM 905 O O . GLU A 1 110 ? 26.231 -0.392 -22.838 1.00 90.62 1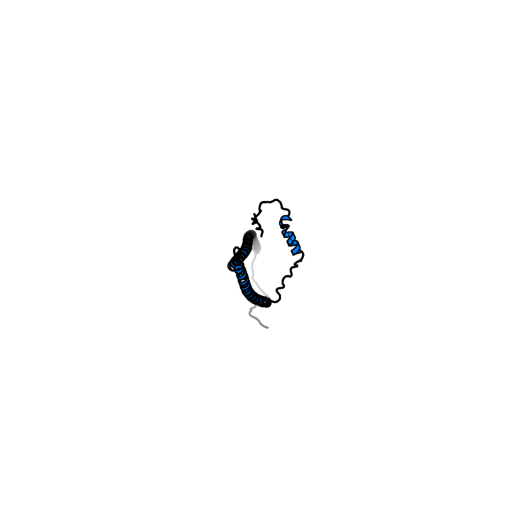10 GLU A O 1
ATOM 910 N N . ALA A 1 111 ? 27.059 -2.107 -24.021 1.00 91.62 111 ALA A N 1
ATOM 911 C CA . ALA A 1 111 ? 26.218 -3.116 -23.385 1.00 91.62 111 ALA A CA 1
ATOM 912 C C . ALA A 1 111 ? 26.564 -3.303 -21.900 1.00 91.62 111 ALA A C 1
ATOM 914 O O . ALA A 1 111 ? 25.660 -3.487 -21.082 1.00 91.62 111 ALA A O 1
ATOM 915 N N . GLU A 1 112 ? 27.843 -3.244 -21.529 1.00 91.62 112 GLU A N 1
ATOM 916 C CA . GLU A 1 112 ? 28.269 -3.308 -20.133 1.00 91.62 112 GLU A CA 1
ATOM 917 C C . GLU A 1 112 ? 27.828 -2.064 -19.356 1.00 91.62 112 GLU A C 1
ATOM 919 O O . GLU A 1 112 ? 27.241 -2.187 -18.280 1.00 91.62 112 GLU A O 1
ATOM 924 N N . ARG A 1 113 ? 28.019 -0.870 -19.925 1.00 92.00 113 ARG A N 1
ATOM 925 C CA . ARG A 1 113 ? 27.551 0.386 -19.333 1.00 92.00 113 ARG A CA 1
ATOM 926 C C . ARG A 1 113 ? 26.040 0.363 -19.104 1.00 92.00 113 ARG A C 1
ATOM 928 O O . ARG A 1 113 ? 25.593 0.651 -17.997 1.00 92.00 113 ARG A O 1
ATOM 935 N N . LYS A 1 114 ? 25.259 -0.073 -20.098 1.00 92.00 114 LYS A N 1
ATOM 936 C CA . LYS A 1 114 ? 23.800 -0.244 -19.973 1.00 92.00 114 LYS A CA 1
ATOM 937 C C . LYS A 1 114 ? 23.419 -1.252 -18.887 1.00 92.00 114 LYS A C 1
ATOM 939 O O . LYS A 1 114 ? 22.450 -1.026 -18.167 1.00 92.00 114 LYS A O 1
ATOM 944 N N . LYS A 1 115 ? 24.166 -2.353 -18.736 1.00 90.75 115 LYS A N 1
ATOM 945 C CA . LYS A 1 115 ? 23.942 -3.332 -17.655 1.00 90.75 115 LYS A CA 1
ATOM 946 C C . LYS A 1 115 ? 24.228 -2.734 -16.277 1.00 90.75 115 LYS A C 1
ATOM 948 O O . LYS A 1 115 ? 23.410 -2.920 -15.382 1.00 90.75 115 LYS A O 1
ATOM 953 N N . ARG A 1 116 ? 25.330 -1.992 -16.117 1.00 90.31 116 ARG A N 1
ATOM 954 C CA . ARG A 1 116 ? 25.690 -1.315 -14.858 1.00 90.31 116 ARG A CA 1
ATOM 955 C C . ARG A 1 116 ? 24.662 -0.245 -14.477 1.00 90.31 116 ARG A C 1
ATOM 957 O O . ARG A 1 116 ? 24.187 -0.244 -13.348 1.00 90.31 116 ARG A O 1
ATOM 964 N N . GLU A 1 117 ? 24.251 0.598 -15.427 1.00 90.75 117 GLU A N 1
ATOM 965 C CA . GLU A 1 117 ? 23.202 1.610 -15.215 1.00 90.75 117 GLU A CA 1
ATOM 966 C C . GLU A 1 117 ? 21.849 0.958 -14.857 1.00 90.75 117 GLU A C 1
ATOM 968 O O . GLU A 1 117 ? 21.141 1.430 -13.966 1.00 90.75 117 GLU A O 1
ATOM 973 N N . ALA A 1 118 ? 21.494 -0.164 -15.496 1.00 89.94 118 ALA A N 1
ATOM 974 C CA . ALA A 1 118 ? 20.281 -0.913 -15.165 1.00 89.94 118 ALA A CA 1
ATOM 975 C C . ALA A 1 118 ? 20.345 -1.577 -13.778 1.00 89.94 118 ALA A C 1
ATOM 977 O O . ALA A 1 118 ? 19.333 -1.614 -13.078 1.00 89.94 118 ALA A O 1
ATOM 978 N N . GLU A 1 119 ? 21.504 -2.099 -13.371 1.00 90.88 119 GLU A N 1
ATOM 979 C CA . GLU A 1 119 ? 21.711 -2.670 -12.036 1.00 90.88 119 GLU A CA 1
ATOM 980 C C . GLU A 1 119 ? 21.639 -1.591 -10.950 1.00 90.88 119 GLU A C 1
ATOM 982 O O . GLU A 1 119 ? 20.964 -1.784 -9.943 1.00 90.88 119 GLU A O 1
ATOM 987 N N . GLU A 1 120 ? 22.262 -0.433 -11.167 1.00 91.00 120 GLU A N 1
ATOM 988 C CA . GLU A 1 120 ? 22.194 0.693 -10.234 1.00 91.00 120 GLU A CA 1
ATOM 989 C C . GLU A 1 120 ? 20.762 1.228 -10.100 1.00 91.00 120 GLU A C 1
ATOM 991 O O . GLU A 1 120 ? 20.290 1.468 -8.990 1.00 91.00 120 GLU A O 1
ATOM 996 N N . ARG A 1 121 ? 20.025 1.341 -11.213 1.00 89.75 121 ARG A N 1
ATOM 997 C CA . ARG A 1 121 ? 18.605 1.719 -11.188 1.00 89.75 121 ARG A CA 1
ATOM 998 C C . ARG A 1 121 ? 17.764 0.709 -10.406 1.00 89.75 121 ARG A C 1
ATOM 1000 O O . ARG A 1 121 ? 16.912 1.125 -9.633 1.00 89.75 121 ARG A O 1
ATOM 1007 N N . ARG A 1 122 ? 18.028 -0.596 -10.554 1.00 89.00 122 ARG A N 1
ATOM 1008 C CA . ARG A 1 122 ? 17.360 -1.646 -9.764 1.00 89.00 122 ARG A CA 1
ATOM 1009 C C . ARG A 1 122 ? 17.680 -1.542 -8.275 1.00 89.00 122 ARG A C 1
ATOM 1011 O O . ARG A 1 122 ? 16.755 -1.639 -7.484 1.00 89.00 122 ARG A O 1
ATOM 1018 N N . LYS A 1 123 ? 18.943 -1.302 -7.905 1.00 91.38 123 LYS A N 1
ATOM 1019 C CA . LYS A 1 123 ? 19.347 -1.109 -6.500 1.00 91.38 123 LYS A CA 1
ATOM 1020 C C . LYS A 1 123 ? 18.653 0.100 -5.877 1.00 91.38 123 LYS A C 1
ATOM 1022 O O . LYS A 1 123 ? 18.068 -0.032 -4.815 1.00 91.38 123 LYS A O 1
ATOM 1027 N N . ARG A 1 124 ? 18.623 1.240 -6.576 1.00 89.94 124 ARG A N 1
ATOM 1028 C CA . ARG A 1 124 ? 17.903 2.442 -6.116 1.00 89.94 124 ARG A CA 1
ATOM 1029 C C . ARG A 1 124 ? 16.397 2.192 -5.966 1.00 89.94 124 ARG A C 1
ATOM 1031 O O . ARG A 1 124 ? 15.810 2.603 -4.975 1.00 89.94 124 ARG A O 1
ATOM 1038 N N . GLU A 1 125 ? 15.776 1.501 -6.926 1.00 90.19 125 GLU A N 1
ATOM 1039 C CA . GLU A 1 125 ? 14.356 1.119 -6.846 1.00 90.19 125 GLU A CA 1
ATOM 1040 C C . GLU A 1 125 ? 14.078 0.134 -5.692 1.00 90.19 125 GLU A C 1
ATOM 1042 O O . GLU A 1 125 ? 13.003 0.178 -5.096 1.00 90.19 125 GLU A O 1
ATOM 1047 N N . GLU A 1 126 ? 15.010 -0.768 -5.380 1.00 89.44 126 GLU A N 1
ATOM 1048 C CA . GLU A 1 126 ? 14.914 -1.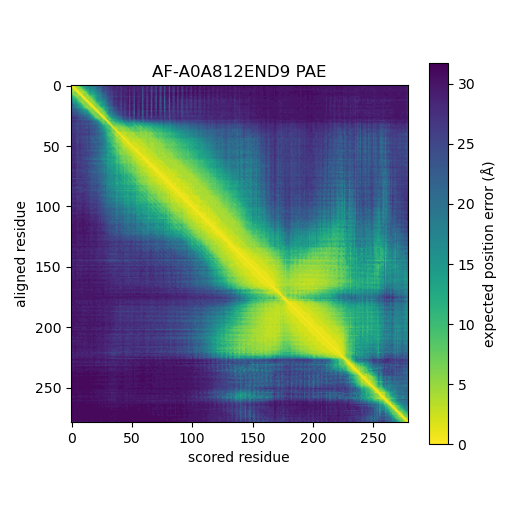708 -4.258 1.00 89.44 126 GLU A CA 1
ATOM 1049 C C . GLU A 1 126 ? 15.070 -0.998 -2.907 1.00 89.44 126 GLU A C 1
ATOM 1051 O O . GLU A 1 126 ? 14.226 -1.186 -2.033 1.00 89.44 126 GLU A O 1
ATOM 1056 N N . GLU A 1 127 ? 16.060 -0.112 -2.769 1.00 88.69 127 GLU A N 1
ATOM 1057 C CA . GLU A 1 127 ? 16.260 0.733 -1.584 1.00 88.69 127 GLU A CA 1
ATOM 1058 C C . GLU A 1 127 ? 15.045 1.638 -1.321 1.00 88.69 127 GLU A C 1
ATOM 1060 O O . GLU A 1 127 ? 14.557 1.712 -0.193 1.00 88.69 127 GLU A O 1
ATOM 1065 N N . GLU A 1 128 ? 14.486 2.270 -2.361 1.00 89.81 128 GLU A N 1
ATOM 1066 C CA . GLU A 1 128 ? 13.276 3.095 -2.242 1.00 89.81 128 GLU A CA 1
ATOM 1067 C C . GLU A 1 128 ? 12.059 2.260 -1.807 1.00 89.81 128 GLU A C 1
ATOM 1069 O O . GLU A 1 128 ? 11.247 2.703 -0.987 1.00 89.81 128 GLU A O 1
ATOM 1074 N N . ARG A 1 129 ? 11.928 1.025 -2.313 1.00 89.69 129 ARG A N 1
ATOM 1075 C CA . ARG A 1 129 ? 10.866 0.097 -1.891 1.00 89.69 129 ARG A CA 1
ATOM 1076 C C . ARG A 1 129 ? 11.030 -0.336 -0.442 1.00 89.69 129 ARG A C 1
ATOM 1078 O O . ARG A 1 129 ? 10.032 -0.356 0.277 1.00 89.69 129 ARG A O 1
ATOM 1085 N N . GLU A 1 130 ? 12.245 -0.668 -0.016 1.00 89.62 130 GLU A N 1
ATOM 1086 C CA . GLU A 1 130 ? 12.533 -1.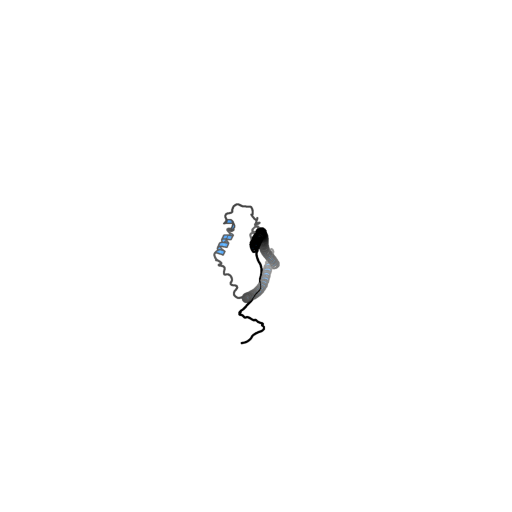046 1.368 1.00 89.62 130 GLU A CA 1
ATOM 1087 C C . GLU A 1 130 ? 12.264 0.126 2.322 1.00 89.62 130 GLU A C 1
ATOM 1089 O O . GLU A 1 130 ? 11.618 -0.046 3.360 1.00 89.62 130 GLU A O 1
ATOM 1094 N N . GLU A 1 131 ? 12.665 1.344 1.950 1.00 89.19 131 GLU A N 1
ATOM 1095 C CA . GLU A 1 131 ? 12.379 2.549 2.728 1.00 89.19 131 GLU A CA 1
ATOM 1096 C C . GLU A 1 131 ? 10.869 2.818 2.815 1.00 89.19 131 GLU A C 1
ATOM 1098 O O . GLU A 1 131 ? 10.344 3.090 3.901 1.00 89.19 131 GLU A O 1
ATOM 1103 N N . ALA A 1 132 ? 10.142 2.697 1.700 1.00 91.31 132 ALA A N 1
ATOM 1104 C CA . ALA A 1 132 ? 8.690 2.845 1.675 1.00 91.31 132 ALA A CA 1
ATOM 1105 C C . ALA A 1 132 ? 7.987 1.772 2.523 1.00 91.31 132 ALA A C 1
ATOM 1107 O O . ALA A 1 132 ? 7.016 2.073 3.218 1.00 91.31 132 ALA A O 1
ATOM 1108 N N . GLU A 1 133 ? 8.467 0.526 2.505 1.00 90.19 133 GLU A N 1
ATOM 1109 C CA . GLU A 1 133 ? 7.936 -0.545 3.347 1.00 90.19 133 GLU A CA 1
ATOM 1110 C C . GLU A 1 133 ? 8.215 -0.286 4.834 1.00 90.19 133 GLU A C 1
ATOM 1112 O O . GLU A 1 133 ? 7.318 -0.437 5.667 1.00 90.19 133 GLU A O 1
ATOM 1117 N N . ARG A 1 134 ? 9.423 0.173 5.182 1.00 88.94 134 ARG A N 1
ATOM 1118 C CA . ARG A 1 134 ? 9.775 0.551 6.555 1.00 88.94 134 ARG A CA 1
ATOM 1119 C C . ARG A 1 134 ? 8.891 1.687 7.067 1.00 88.94 134 ARG A C 1
ATOM 1121 O O . ARG A 1 134 ? 8.387 1.578 8.185 1.00 88.94 134 ARG A O 1
ATOM 1128 N N . LYS A 1 135 ? 8.663 2.728 6.258 1.00 91.31 135 LYS A N 1
ATOM 1129 C CA . LYS A 1 135 ? 7.754 3.838 6.594 1.00 91.31 135 LYS A CA 1
ATOM 1130 C C . LYS A 1 135 ? 6.328 3.343 6.808 1.00 91.31 135 LYS A C 1
ATOM 1132 O O . LYS A 1 135 ? 5.762 3.612 7.859 1.00 91.31 135 LYS A O 1
ATOM 1137 N N . LYS A 1 136 ? 5.791 2.520 5.900 1.00 90.69 136 LYS A N 1
ATOM 1138 C CA . LYS A 1 136 ? 4.451 1.921 6.054 1.00 90.69 136 LYS A CA 1
ATOM 1139 C C . LYS A 1 136 ? 4.312 1.115 7.343 1.00 90.69 136 LYS A C 1
ATOM 1141 O O . LYS A 1 136 ? 3.333 1.282 8.058 1.00 90.69 136 LYS A O 1
ATOM 1146 N N . ARG A 1 137 ? 5.301 0.278 7.679 1.00 89.50 137 ARG A N 1
ATOM 1147 C CA . ARG A 1 137 ? 5.299 -0.502 8.932 1.00 89.50 137 ARG A CA 1
ATOM 1148 C C . ARG A 1 137 ? 5.358 0.397 10.170 1.00 89.50 137 ARG A C 1
ATOM 1150 O O . ARG A 1 137 ? 4.706 0.108 11.171 1.00 89.50 137 ARG A O 1
ATOM 1157 N N . GLN A 1 138 ? 6.147 1.471 10.122 1.00 89.50 138 GLN A N 1
ATOM 1158 C CA . GLN A 1 138 ? 6.222 2.453 11.208 1.00 89.50 138 GLN A CA 1
ATOM 1159 C C . GLN A 1 138 ? 4.898 3.203 11.375 1.00 89.50 138 GLN A C 1
ATOM 1161 O O . GLN A 1 138 ? 4.395 3.300 12.491 1.00 89.50 138 GLN A O 1
ATOM 1166 N N . GLU A 1 139 ? 4.311 3.676 10.279 1.00 90.31 139 GLU A N 1
ATOM 1167 C CA . GLU A 1 139 ? 3.013 4.352 10.266 1.00 90.31 139 GLU A CA 1
ATOM 1168 C C . GLU A 1 139 ? 1.898 3.436 10.777 1.00 90.31 139 GLU A C 1
ATOM 1170 O O . GLU A 1 139 ? 1.130 3.846 11.641 1.00 90.31 139 GLU A O 1
ATOM 1175 N N . GLU A 1 140 ? 1.838 2.179 10.330 1.00 91.38 140 GLU A N 1
ATOM 1176 C CA . GLU A 1 140 ? 0.858 1.198 10.809 1.00 91.38 140 GLU A CA 1
ATOM 1177 C C . GLU A 1 140 ? 0.996 0.949 12.317 1.00 91.38 140 GLU A C 1
ATOM 1179 O O . GLU A 1 140 ? -0.005 0.951 13.039 1.00 91.38 140 GLU A O 1
ATOM 1184 N N . LYS A 1 141 ? 2.232 0.815 12.824 1.00 90.75 141 LYS A N 1
ATOM 1185 C CA . LYS A 1 141 ? 2.489 0.683 14.266 1.00 90.75 141 LYS A CA 1
ATOM 1186 C C . LYS A 1 141 ? 1.984 1.907 15.032 1.00 90.75 141 LYS A C 1
ATOM 1188 O O . LYS A 1 141 ? 1.314 1.739 16.048 1.00 90.75 141 LYS A O 1
ATOM 1193 N N . LEU A 1 142 ? 2.274 3.113 14.546 1.00 93.38 142 LEU A N 1
ATOM 1194 C CA . LEU A 1 142 ? 1.835 4.361 15.175 1.00 93.38 142 LEU A CA 1
ATOM 1195 C C . LEU A 1 142 ? 0.311 4.510 15.145 1.00 93.38 142 LEU A C 1
ATOM 1197 O O . LEU A 1 142 ? -0.281 4.889 16.152 1.00 93.38 142 LEU A O 1
ATOM 1201 N N . ILE A 1 143 ? -0.338 4.168 14.028 1.00 94.31 143 ILE A N 1
ATOM 1202 C CA . ILE A 1 143 ? -1.800 4.189 13.905 1.00 94.31 143 ILE A CA 1
ATOM 1203 C C . ILE A 1 143 ? -2.426 3.200 14.887 1.00 94.31 143 ILE A C 1
ATOM 1205 O O . ILE A 1 143 ? -3.380 3.555 15.572 1.00 94.31 143 ILE A O 1
ATOM 1209 N N . MET A 1 144 ? -1.887 1.984 15.000 1.00 92.19 144 MET A N 1
ATOM 1210 C CA . MET A 1 144 ? -2.411 0.981 15.927 1.00 92.19 144 MET A CA 1
ATOM 1211 C C . MET A 1 144 ? -2.198 1.382 17.393 1.00 92.19 144 MET A C 1
ATOM 1213 O O . MET A 1 144 ? -3.106 1.210 18.203 1.00 92.19 144 MET A O 1
ATOM 1217 N N . GLN A 1 145 ? -1.035 1.949 17.733 1.00 93.19 145 GLN A N 1
ATOM 1218 C CA . GLN A 1 145 ? -0.757 2.479 19.073 1.00 93.19 145 GLN A CA 1
ATOM 1219 C C . GLN A 1 145 ? -1.711 3.620 19.427 1.00 93.19 145 GLN A C 1
ATOM 1221 O O . GLN A 1 145 ? -2.347 3.577 20.478 1.00 93.19 145 GLN A O 1
ATOM 1226 N N . LYS A 1 146 ? -1.880 4.584 18.518 1.00 95.25 146 LYS A N 1
ATOM 1227 C CA . LYS A 1 146 ? -2.804 5.701 18.705 1.00 95.25 146 LYS A CA 1
ATOM 1228 C C . LYS A 1 146 ? -4.253 5.229 18.818 1.00 95.25 146 LYS A C 1
ATOM 1230 O O . LYS A 1 146 ? -4.956 5.656 19.719 1.00 95.25 146 LYS A O 1
ATOM 1235 N N . ALA A 1 147 ? -4.694 4.308 17.961 1.00 94.44 147 ALA A N 1
ATOM 1236 C CA . ALA A 1 147 ? -6.047 3.759 18.027 1.00 94.44 147 ALA A CA 1
ATOM 1237 C C . ALA A 1 147 ? -6.308 3.017 19.349 1.00 94.44 147 ALA A C 1
ATOM 1239 O O . ALA A 1 147 ? -7.403 3.107 19.899 1.00 94.44 147 ALA A O 1
ATOM 1240 N N . ALA A 1 148 ? -5.311 2.299 19.878 1.00 93.38 148 ALA A N 1
ATOM 1241 C CA . ALA A 1 148 ? -5.415 1.645 21.179 1.00 93.38 148 ALA A CA 1
ATOM 1242 C C . ALA A 1 148 ? -5.490 2.660 22.333 1.00 93.38 148 ALA A C 1
ATOM 1244 O O . ALA A 1 148 ? -6.274 2.474 23.266 1.00 93.38 148 ALA A O 1
ATOM 1245 N N . GLU A 1 149 ? -4.704 3.735 22.264 1.00 94.50 149 GLU A N 1
ATOM 1246 C CA . GLU A 1 149 ? -4.737 4.825 23.239 1.00 94.50 149 GLU A CA 1
ATOM 1247 C C . GLU A 1 149 ? -6.073 5.580 23.199 1.00 94.50 149 GLU A C 1
ATOM 1249 O O . GLU A 1 149 ? -6.709 5.751 24.238 1.00 94.50 149 GLU A O 1
ATOM 1254 N N . ASP A 1 150 ? -6.548 5.943 22.007 1.00 94.69 150 ASP A N 1
ATOM 1255 C CA . ASP A 1 150 ? -7.830 6.618 21.796 1.00 94.69 150 ASP A CA 1
ATOM 1256 C C . ASP A 1 150 ? -8.995 5.761 22.317 1.00 94.69 150 ASP A C 1
ATOM 1258 O O . ASP A 1 150 ? -9.873 6.275 23.009 1.00 94.69 150 ASP A O 1
ATOM 1262 N N . LEU A 1 151 ? -8.968 4.440 22.091 1.00 93.94 151 LEU A N 1
ATOM 1263 C CA . LEU A 1 151 ? -9.969 3.511 22.626 1.00 93.94 151 LEU A CA 1
ATOM 1264 C C . LEU A 1 151 ? -9.946 3.454 24.165 1.00 93.94 151 LEU A C 1
ATOM 1266 O O . LEU A 1 151 ? -11.003 3.410 24.800 1.00 93.94 151 LEU A O 1
ATOM 1270 N N . LYS A 1 152 ? -8.755 3.469 24.784 1.00 94.38 152 LYS A N 1
ATOM 1271 C CA . LYS A 1 152 ? -8.606 3.508 26.251 1.00 94.38 152 LYS A CA 1
ATOM 1272 C C . LYS A 1 152 ? -9.104 4.839 26.817 1.00 94.38 152 LYS A C 1
ATOM 1274 O O . LYS A 1 152 ? -9.809 4.842 27.824 1.00 94.38 152 LYS A O 1
ATOM 1279 N N . ASN A 1 153 ? -8.767 5.951 26.171 1.00 95.31 153 ASN A N 1
ATOM 1280 C CA . ASN A 1 153 ? -9.178 7.289 26.586 1.00 95.31 153 ASN A CA 1
ATOM 1281 C C . ASN A 1 153 ? -10.689 7.492 26.427 1.00 95.31 153 ASN A C 1
ATOM 1283 O O . ASN A 1 153 ? -11.324 8.035 27.327 1.00 95.31 153 ASN A O 1
ATOM 1287 N N . GLU A 1 154 ? -11.295 7.001 25.345 1.00 94.50 154 GLU A N 1
ATOM 1288 C CA . GLU A 1 154 ? -12.749 7.028 25.168 1.00 94.50 154 GLU A CA 1
ATOM 1289 C C . GLU A 1 154 ? -13.461 6.171 26.223 1.00 94.50 154 GLU A C 1
ATOM 1291 O O . GLU A 1 154 ? -14.464 6.606 26.790 1.00 94.50 154 GLU A O 1
ATOM 1296 N N . ALA A 1 155 ? -12.926 4.988 26.544 1.00 93.88 155 ALA A N 1
ATOM 1297 C CA . ALA A 1 155 ? -13.467 4.148 27.610 1.00 93.88 155 ALA A CA 1
ATOM 1298 C C . ALA A 1 155 ? -13.397 4.839 28.982 1.00 93.88 155 ALA A C 1
ATOM 1300 O O . ALA A 1 155 ? -14.383 4.808 29.719 1.00 93.88 155 ALA A O 1
ATOM 1301 N N . LYS A 1 156 ? -12.274 5.501 29.302 1.00 94.50 156 LYS A N 1
ATOM 1302 C CA . LYS A 1 156 ? -12.123 6.307 30.525 1.00 94.50 156 LYS A CA 1
ATOM 1303 C C . LYS A 1 156 ? -13.119 7.464 30.556 1.00 94.50 156 LYS A C 1
ATOM 1305 O O . LYS A 1 156 ? -13.892 7.560 31.501 1.00 94.50 156 LYS A O 1
ATOM 1310 N N . ARG A 1 157 ? -13.197 8.259 29.485 1.00 95.56 157 ARG A N 1
ATOM 1311 C CA . ARG A 1 157 ? -14.139 9.383 29.381 1.00 95.56 157 ARG A CA 1
ATOM 1312 C C . ARG A 1 157 ? -15.588 8.923 29.548 1.00 95.56 157 ARG A C 1
ATOM 1314 O O . ARG A 1 157 ? -16.340 9.525 30.301 1.00 95.56 157 ARG A O 1
ATOM 1321 N N . LYS A 1 158 ? -15.980 7.820 28.903 1.00 95.88 158 LYS A N 1
ATOM 1322 C CA . LYS A 1 158 ? -17.330 7.252 29.035 1.00 95.88 158 LYS A CA 1
ATOM 1323 C C . LYS A 1 158 ? -17.602 6.713 30.444 1.00 95.88 158 LYS A C 1
ATOM 1325 O O . LYS A 1 158 ? -18.739 6.778 30.908 1.00 95.88 158 LYS A O 1
ATOM 1330 N N . ALA A 1 159 ? -16.591 6.169 31.123 1.00 94.25 159 ALA A N 1
ATOM 1331 C CA . ALA A 1 159 ? -16.706 5.731 32.512 1.00 94.25 159 ALA A CA 1
ATOM 1332 C C . ALA A 1 159 ? -16.870 6.921 33.470 1.00 94.25 159 ALA A C 1
ATOM 1334 O O . ALA A 1 159 ? -17.761 6.883 34.314 1.00 94.25 159 ALA A O 1
ATOM 1335 N N . GLU A 1 160 ? -16.094 7.989 33.285 1.00 95.25 160 GLU A N 1
ATOM 1336 C CA . GLU A 1 160 ? -16.208 9.243 34.041 1.00 95.25 160 GLU A CA 1
ATOM 1337 C C . GLU A 1 160 ? -17.556 9.931 33.792 1.00 95.25 160 GLU A C 1
ATOM 1339 O O . GLU A 1 160 ? -18.235 10.327 34.731 1.00 95.25 160 GLU A O 1
ATOM 1344 N N . GLU A 1 161 ? -18.008 10.024 32.537 1.00 95.56 161 GLU A N 1
ATOM 1345 C CA . GLU A 1 161 ? -19.341 10.536 32.189 1.00 95.56 161 GLU A CA 1
ATOM 1346 C C . GLU A 1 161 ? -20.449 9.704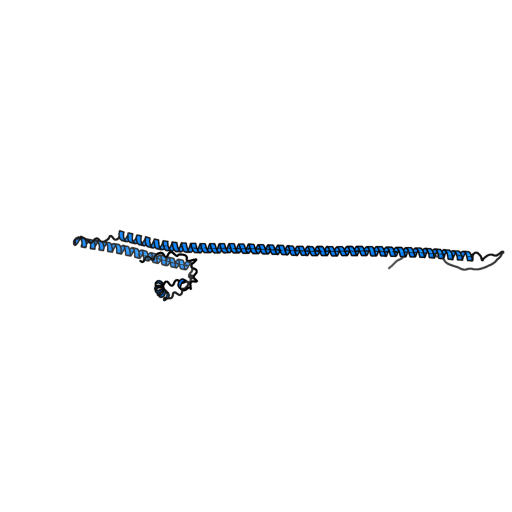 32.847 1.00 95.56 161 GLU A C 1
ATOM 1348 O O . GLU A 1 161 ? -21.418 10.262 33.366 1.00 95.56 161 GLU A O 1
ATOM 1353 N N . ARG A 1 162 ? -20.299 8.372 32.872 1.00 94.69 162 ARG A N 1
ATOM 1354 C CA . ARG A 1 162 ? -21.227 7.474 33.568 1.00 94.69 162 ARG A CA 1
ATOM 1355 C C . ARG A 1 162 ? -21.220 7.725 35.074 1.00 94.69 162 ARG A C 1
ATOM 1357 O O . ARG A 1 162 ? -22.293 7.759 35.668 1.00 94.69 162 ARG A O 1
ATOM 1364 N N . GLU A 1 163 ? -20.054 7.884 35.689 1.00 93.19 163 GLU A N 1
ATOM 1365 C CA . GLU A 1 163 ? -19.934 8.174 37.120 1.00 93.19 163 GLU A CA 1
ATOM 1366 C C . GLU A 1 163 ? -20.546 9.538 37.461 1.00 93.19 163 GLU A C 1
ATOM 1368 O O . GLU A 1 163 ? -21.378 9.629 38.358 1.00 93.19 163 GLU A O 1
ATOM 1373 N N . ASN A 1 164 ? -20.242 10.571 36.675 1.00 94.00 164 ASN A N 1
ATOM 1374 C CA . ASN A 1 164 ? -20.824 11.905 36.812 1.00 94.00 164 ASN A CA 1
ATOM 1375 C C . ASN A 1 164 ? -22.351 11.876 36.665 1.00 94.00 164 ASN A C 1
ATOM 1377 O O . ASN A 1 164 ? -23.063 12.502 37.451 1.00 94.00 164 ASN A O 1
ATOM 1381 N N . PHE A 1 165 ? -22.872 11.113 35.699 1.00 93.50 165 PHE A N 1
ATOM 1382 C CA . PHE A 1 165 ? -24.311 10.934 35.525 1.00 93.50 165 PHE A CA 1
ATOM 1383 C C . PHE A 1 165 ? -24.943 10.230 36.732 1.00 93.50 165 PHE A C 1
ATOM 1385 O O . PHE A 1 165 ? -25.955 10.707 37.249 1.00 93.50 165 PHE A O 1
ATOM 1392 N N . ILE A 1 166 ? -24.333 9.149 37.229 1.00 92.44 166 ILE A N 1
ATOM 1393 C CA . ILE A 1 166 ? -24.808 8.432 38.421 1.00 92.44 166 ILE A CA 1
ATOM 1394 C C . ILE A 1 166 ? -24.802 9.356 39.641 1.00 9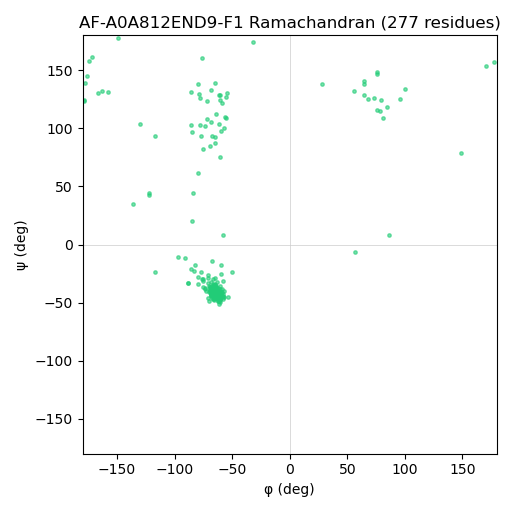2.44 166 ILE A C 1
ATOM 1396 O O . ILE A 1 166 ? -25.820 9.440 40.319 1.00 92.44 166 ILE A O 1
ATOM 1400 N N . ASN A 1 167 ? -23.722 10.105 39.867 1.00 91.06 167 ASN A N 1
ATOM 1401 C CA . ASN A 1 167 ? -23.603 11.050 40.980 1.00 91.06 167 ASN A CA 1
ATOM 1402 C C . ASN A 1 167 ? -24.630 12.191 40.888 1.00 91.06 167 ASN A C 1
ATOM 1404 O O . ASN A 1 167 ? -25.109 12.669 41.911 1.00 91.06 167 ASN A O 1
ATOM 1408 N N . SER A 1 168 ? -25.006 12.614 39.673 1.00 89.81 168 SER A N 1
ATOM 1409 C CA . SER A 1 168 ? -26.061 13.618 39.473 1.00 89.81 168 SER A CA 1
ATOM 1410 C C . SER A 1 168 ? -27.478 13.072 39.695 1.00 89.81 168 SER A C 1
ATOM 1412 O O . SER A 1 168 ? -28.365 13.810 40.116 1.00 89.81 168 SER A O 1
ATOM 1414 N N . ARG A 1 169 ? -27.710 11.785 39.399 1.00 89.38 169 ARG A N 1
ATOM 1415 C CA . ARG A 1 169 ? -29.031 11.139 39.492 1.00 89.38 169 ARG A CA 1
ATOM 1416 C C . ARG A 1 169 ? -29.290 10.555 40.881 1.00 89.38 169 ARG A C 1
ATOM 1418 O O . ARG A 1 169 ? -30.436 10.534 41.326 1.00 89.38 169 ARG A O 1
ATOM 1425 N N . VAL A 1 170 ? -28.242 10.079 41.549 1.00 87.44 170 VAL A N 1
ATOM 1426 C CA . VAL A 1 170 ? -28.277 9.450 42.871 1.00 87.44 170 VAL A CA 1
ATOM 1427 C C . VAL A 1 170 ? -27.468 10.311 43.833 1.00 87.44 170 VAL A C 1
ATOM 1429 O O . VAL A 1 170 ? -26.255 10.168 43.958 1.00 87.44 170 VAL A O 1
ATOM 1432 N N . GLU A 1 171 ? -28.159 11.214 44.522 1.00 83.06 171 GLU A N 1
ATOM 1433 C CA . GLU A 1 171 ? -27.555 11.991 45.602 1.00 83.06 171 GLU A CA 1
ATOM 1434 C C . GLU A 1 171 ? -27.152 11.058 46.762 1.00 83.06 171 GLU A C 1
ATOM 1436 O O . GLU A 1 171 ? -27.924 10.158 47.120 1.00 83.06 171 GLU A O 1
ATOM 1441 N N . PRO A 1 172 ? -25.974 11.261 47.382 1.00 86.38 172 PRO A N 1
ATOM 1442 C CA . PRO A 1 172 ? -25.574 10.509 48.564 1.00 86.38 172 PRO A CA 1
ATOM 1443 C C . PRO A 1 172 ? -26.623 10.608 49.679 1.00 86.38 172 PRO A C 1
ATOM 1445 O O . PRO A 1 172 ? -27.071 11.696 50.045 1.00 86.38 172 PRO A O 1
ATOM 1448 N N . LEU A 1 173 ? -27.013 9.462 50.238 1.00 84.81 173 LEU A N 1
ATOM 1449 C CA . LEU A 1 173 ? -28.024 9.392 51.291 1.00 84.81 173 LEU A CA 1
ATOM 1450 C C . LEU A 1 173 ? -27.462 9.937 52.611 1.00 84.81 173 LEU A C 1
ATOM 1452 O O . LEU A 1 173 ? -26.661 9.279 53.268 1.00 84.81 173 LEU A O 1
ATOM 1456 N N . ALA A 1 174 ? -27.915 11.120 53.023 1.00 82.31 174 ALA A N 1
ATOM 1457 C CA . ALA A 1 174 ? -27.626 11.665 54.346 1.00 82.31 174 ALA A CA 1
ATOM 1458 C C . ALA A 1 174 ? -28.648 11.136 55.363 1.00 82.31 174 ALA A C 1
ATOM 1460 O O . ALA A 1 174 ? -29.795 11.582 55.392 1.00 82.31 174 ALA A O 1
ATOM 1461 N N . THR A 1 175 ? -28.242 10.167 56.183 1.00 82.88 175 THR A N 1
ATOM 1462 C CA . THR A 1 175 ? -29.097 9.569 57.226 1.00 82.88 175 THR A CA 1
ATOM 1463 C C . THR A 1 175 ? -28.888 10.177 58.616 1.00 82.88 175 THR A C 1
ATOM 1465 O O . THR A 1 175 ? -29.672 9.915 59.528 1.00 82.88 175 THR A O 1
ATOM 1468 N N . ASP A 1 176 ? -27.843 10.986 58.789 1.00 84.75 176 ASP A N 1
ATOM 1469 C CA . ASP A 1 176 ? -27.418 11.479 60.097 1.00 84.75 176 ASP A CA 1
ATOM 1470 C C . ASP A 1 176 ? -28.313 12.626 60.589 1.00 84.75 176 ASP A C 1
ATOM 1472 O O . ASP A 1 176 ? -28.503 13.634 59.911 1.00 84.75 176 ASP A O 1
ATOM 1476 N N . GLY A 1 177 ? -28.868 12.478 61.798 1.00 85.56 177 GLY A N 1
ATOM 1477 C CA . GLY A 1 177 ? -29.657 13.520 62.469 1.00 85.56 177 GLY A CA 1
ATOM 1478 C C . GLY A 1 177 ? -31.155 13.564 62.131 1.00 85.56 177 GLY A C 1
ATOM 1479 O O . GLY A 1 177 ? -31.837 14.493 62.562 1.00 85.56 177 GLY A O 1
ATOM 1480 N N . LEU A 1 178 ? -31.688 12.581 61.395 1.00 88.12 178 LEU A N 1
ATOM 1481 C CA . LEU A 1 178 ? -33.122 12.482 61.087 1.00 88.12 178 LEU A CA 1
ATOM 1482 C C . LEU A 1 178 ? -33.926 11.887 62.257 1.00 88.12 178 LEU A C 1
ATOM 1484 O O . LEU A 1 178 ? -33.530 10.892 62.861 1.00 88.12 178 LEU A O 1
ATOM 1488 N N . ASN A 1 179 ? -35.096 12.466 62.537 1.00 91.19 179 ASN A N 1
ATOM 1489 C CA . ASN A 1 179 ? -36.076 11.915 63.478 1.00 91.19 179 ASN A CA 1
ATOM 1490 C C . ASN A 1 179 ? -36.840 10.719 62.858 1.00 91.19 179 ASN A C 1
ATOM 1492 O O . ASN A 1 179 ? -36.922 10.602 61.635 1.00 91.19 179 ASN A O 1
ATOM 1496 N N . GLU A 1 180 ? -37.468 9.865 63.674 1.00 90.19 180 GLU A N 1
ATOM 1497 C CA . GLU A 1 180 ? -38.166 8.640 63.234 1.00 90.19 180 GLU A CA 1
ATOM 1498 C C . GLU A 1 180 ? -39.209 8.911 62.134 1.00 90.19 180 GLU A C 1
ATOM 1500 O O . GLU A 1 180 ? -39.227 8.238 61.103 1.00 90.19 180 GLU A O 1
ATOM 1505 N N . ALA A 1 181 ? -40.026 9.954 62.299 1.00 92.19 181 ALA A N 1
ATOM 1506 C CA . ALA A 1 181 ? -41.011 10.353 61.293 1.00 92.19 181 ALA A CA 1
ATOM 1507 C C . ALA A 1 181 ? -40.356 10.781 59.963 1.00 92.19 181 ALA A C 1
ATOM 1509 O O . ALA A 1 181 ? -40.811 10.396 58.887 1.00 92.19 181 ALA A O 1
ATOM 1510 N N . GLN A 1 182 ? -39.246 11.525 60.025 1.00 90.69 182 GLN A N 1
ATOM 1511 C CA . GLN A 1 182 ? -38.515 11.968 58.832 1.00 90.69 182 GLN A CA 1
ATOM 1512 C C . GLN A 1 182 ? -37.848 10.789 58.110 1.00 90.69 182 GLN A C 1
ATOM 1514 O O . GLN A 1 182 ? -37.761 10.782 56.883 1.00 90.69 182 GLN A O 1
ATOM 1519 N N . MET A 1 183 ? -37.423 9.772 58.862 1.00 88.94 183 MET A N 1
ATOM 1520 C CA . MET A 1 183 ? -36.861 8.539 58.318 1.00 88.94 183 MET A CA 1
ATOM 1521 C C . MET A 1 183 ? -37.926 7.711 57.584 1.00 88.94 183 MET A C 1
ATOM 1523 O O . MET A 1 183 ? -37.683 7.251 56.469 1.00 88.94 183 MET A O 1
ATOM 1527 N N . GLN A 1 184 ? -39.134 7.587 58.145 1.00 92.88 184 GLN A N 1
ATOM 1528 C CA . GLN A 1 184 ? -40.258 6.923 57.472 1.00 92.88 184 GLN A CA 1
ATOM 1529 C C . GLN A 1 184 ? -40.656 7.631 56.167 1.00 92.88 184 GLN A C 1
ATOM 1531 O O . GLN A 1 184 ? -40.929 6.972 55.160 1.00 92.88 184 GLN A O 1
ATOM 1536 N N . ASP A 1 185 ? -40.659 8.964 56.156 1.00 92.38 185 ASP A N 1
ATOM 1537 C CA . ASP A 1 185 ? -40.961 9.743 54.952 1.00 92.38 185 ASP A CA 1
ATOM 1538 C C . ASP A 1 185 ? -39.866 9.624 53.883 1.00 92.38 185 ASP A C 1
ATOM 1540 O O . ASP A 1 185 ? -40.177 9.551 52.692 1.00 92.38 185 ASP A O 1
ATOM 1544 N N . LEU A 1 186 ? -38.591 9.556 54.282 1.00 90.62 186 LEU A N 1
ATOM 1545 C CA . LEU A 1 186 ? -37.477 9.304 53.365 1.00 90.62 186 LEU A CA 1
ATOM 1546 C C . LEU A 1 186 ? -37.612 7.934 52.685 1.00 90.62 186 LEU A C 1
ATOM 1548 O O . LEU A 1 186 ? -37.498 7.849 51.464 1.00 90.62 186 LEU A O 1
ATOM 1552 N N . VAL A 1 187 ? -37.930 6.881 53.446 1.00 92.31 187 VAL A N 1
ATOM 1553 C CA . VAL A 1 187 ? -38.132 5.525 52.902 1.00 92.31 187 VAL A CA 1
ATOM 1554 C C . VAL A 1 187 ? -39.275 5.498 51.884 1.00 92.31 187 VAL A C 1
ATOM 1556 O O . VAL A 1 187 ? -39.111 4.945 50.797 1.00 92.31 187 VAL A O 1
ATOM 1559 N N . LYS A 1 188 ? -40.410 6.149 52.176 1.00 94.75 188 LYS A N 1
ATOM 1560 C CA . LYS A 1 188 ? -41.537 6.247 51.228 1.00 94.75 188 LYS A CA 1
ATOM 1561 C C . LYS A 1 188 ? -41.145 6.979 49.940 1.00 94.75 188 LYS A C 1
ATOM 1563 O O . LYS A 1 188 ? -41.517 6.537 48.855 1.00 94.75 188 LYS A O 1
ATOM 1568 N N . LYS A 1 189 ? -40.372 8.067 50.042 1.00 92.25 189 LYS A N 1
ATOM 1569 C CA . LYS A 1 189 ? -39.868 8.819 48.878 1.00 92.25 189 LYS A CA 1
ATOM 1570 C C . LYS A 1 189 ? -38.909 7.989 48.026 1.00 92.25 189 LYS A C 1
ATOM 1572 O O . LYS A 1 189 ? -39.026 8.008 46.805 1.00 92.25 189 LYS A O 1
ATOM 1577 N N . LEU A 1 190 ? -37.982 7.257 48.648 1.00 91.69 190 LEU A N 1
ATOM 1578 C CA . LEU A 1 190 ? -37.051 6.378 47.933 1.00 91.69 190 LEU A CA 1
ATOM 1579 C C . LEU A 1 190 ? -37.783 5.230 47.237 1.00 91.69 190 LEU A C 1
ATOM 1581 O O . LEU A 1 190 ? -37.480 4.936 46.087 1.00 91.69 190 LEU A O 1
ATOM 1585 N N . HIS A 1 191 ? -38.783 4.637 47.889 1.00 94.31 191 HIS A N 1
ATOM 1586 C CA . HIS A 1 191 ? -39.616 3.601 47.282 1.00 94.31 191 HIS A CA 1
ATOM 1587 C C . HIS A 1 191 ? -40.410 4.127 46.073 1.00 94.31 191 HIS A C 1
ATOM 1589 O O . HIS A 1 191 ? -40.499 3.445 45.058 1.00 94.31 191 HIS A O 1
ATOM 1595 N N . GLY A 1 192 ? -40.957 5.347 46.152 1.00 95.19 192 GLY A N 1
ATOM 1596 C CA . GLY A 1 192 ? -41.608 5.999 45.009 1.00 95.19 192 GLY A CA 1
ATOM 1597 C C . GLY A 1 192 ? -40.647 6.211 43.836 1.00 95.19 192 GLY A C 1
ATOM 1598 O O . GLY A 1 192 ? -40.929 5.770 42.727 1.00 95.19 192 GLY A O 1
ATOM 1599 N N . LYS A 1 193 ? -39.466 6.785 44.104 1.00 92.12 193 LYS A N 1
ATOM 1600 C CA . LYS A 1 193 ? -38.409 6.964 43.092 1.00 92.12 193 LYS A CA 1
ATOM 1601 C C . LYS A 1 193 ? -37.946 5.638 42.481 1.00 92.12 193 LYS A C 1
ATOM 1603 O O . LYS A 1 193 ? -37.657 5.587 41.294 1.00 92.12 193 LYS A O 1
ATOM 1608 N N . MET A 1 194 ? -37.855 4.574 43.278 1.00 93.38 194 MET A N 1
ATOM 1609 C CA . MET A 1 194 ? -37.479 3.245 42.794 1.00 93.38 194 MET A CA 1
ATOM 1610 C C . MET A 1 194 ? -38.492 2.721 41.773 1.00 93.38 194 MET A C 1
ATOM 1612 O O . MET A 1 194 ? -38.076 2.273 40.713 1.00 93.38 194 MET A O 1
ATOM 1616 N N . ALA A 1 195 ? -39.793 2.846 42.054 1.00 96.06 195 ALA A N 1
ATOM 1617 C CA . ALA A 1 195 ? -40.843 2.422 41.129 1.00 96.06 195 ALA A CA 1
ATOM 1618 C C . ALA A 1 195 ? -40.804 3.199 39.797 1.00 96.06 195 ALA A C 1
ATOM 1620 O O . ALA A 1 195 ? -40.927 2.593 38.737 1.00 96.06 195 ALA A O 1
ATOM 1621 N N . GLU A 1 196 ? -40.573 4.517 39.841 1.00 94.81 196 GLU A N 1
ATOM 1622 C CA . GLU A 1 196 ? -40.404 5.350 38.636 1.00 94.81 196 GLU A CA 1
ATOM 1623 C C . GLU A 1 196 ? -39.169 4.931 37.815 1.00 94.81 196 GLU A C 1
ATOM 1625 O O . GLU A 1 196 ? -39.243 4.773 36.598 1.00 94.81 196 GLU A O 1
ATOM 1630 N N . LEU A 1 197 ? -38.025 4.704 38.472 1.00 93.50 197 LEU A N 1
ATOM 1631 C CA . LEU A 1 197 ? -36.801 4.255 37.796 1.00 93.50 197 LEU A CA 1
ATOM 1632 C C . LEU A 1 197 ? -36.954 2.857 37.184 1.00 93.50 197 LEU A C 1
ATOM 1634 O O . LEU A 1 197 ? -36.361 2.578 36.146 1.00 93.50 197 LEU A O 1
ATOM 1638 N N . GLU A 1 198 ? -37.725 1.974 37.814 1.00 95.69 198 GLU A N 1
ATOM 1639 C CA . GLU A 1 198 ? -37.972 0.617 37.322 1.00 95.69 198 GLU A CA 1
ATOM 1640 C C . GLU A 1 198 ? -38.830 0.627 36.043 1.00 95.69 198 GLU A C 1
ATOM 1642 O O . GLU A 1 198 ? -38.548 -0.123 35.104 1.00 95.69 198 GLU A O 1
ATOM 1647 N N . GLU A 1 199 ? -39.796 1.548 35.946 1.00 95.62 199 GLU A N 1
ATOM 1648 C CA . GLU A 1 199 ? -40.522 1.838 34.701 1.00 95.62 199 GLU A CA 1
ATOM 1649 C C . GLU A 1 199 ? -39.577 2.369 33.607 1.00 95.62 199 GLU A C 1
ATOM 1651 O O . GLU A 1 199 ? -39.565 1.843 32.490 1.00 95.62 199 GLU A O 1
ATOM 1656 N N . GLU A 1 200 ? -38.725 3.353 33.929 1.00 95.00 200 GLU A N 1
ATOM 1657 C CA . GLU A 1 200 ? -37.738 3.895 32.981 1.00 95.00 200 GLU A CA 1
ATOM 1658 C C . GLU A 1 200 ? -36.789 2.799 32.458 1.00 95.00 200 GLU A C 1
ATOM 1660 O O . GLU A 1 200 ? -36.495 2.745 31.259 1.00 95.00 200 GLU A O 1
ATOM 1665 N N . VAL A 1 201 ? -36.314 1.905 33.334 1.00 96.50 201 VAL A N 1
ATOM 1666 C CA . VAL A 1 201 ? -35.459 0.768 32.957 1.00 96.50 201 VAL A CA 1
ATOM 1667 C C . VAL A 1 201 ? -36.190 -0.154 31.990 1.00 96.50 201 VAL A C 1
ATOM 1669 O O . VAL A 1 201 ? -35.626 -0.494 30.949 1.00 96.50 201 VAL A O 1
ATOM 1672 N N . TYR A 1 202 ? -37.442 -0.517 32.276 1.00 96.56 202 TYR A N 1
ATOM 1673 C CA . TYR A 1 202 ? -38.234 -1.374 31.395 1.00 96.56 202 TYR A CA 1
ATOM 1674 C C . TYR A 1 202 ? -38.380 -0.780 29.983 1.00 96.56 202 TYR A C 1
ATOM 1676 O O . TYR A 1 202 ? -38.154 -1.473 28.982 1.00 96.56 202 TYR A O 1
ATOM 1684 N N . ASP A 1 203 ? -38.673 0.517 29.887 1.00 96.12 203 ASP A N 1
ATOM 1685 C CA . ASP A 1 203 ? -38.760 1.238 28.615 1.00 96.12 203 ASP A CA 1
ATOM 1686 C C . ASP A 1 203 ? -37.440 1.213 27.833 1.00 96.12 203 ASP A C 1
ATOM 1688 O O . ASP A 1 203 ? -37.428 1.018 26.608 1.00 96.12 203 ASP A O 1
ATOM 1692 N N . TRP A 1 204 ? -36.312 1.414 28.520 1.00 96.25 204 TRP A N 1
ATOM 1693 C CA . TRP A 1 204 ? -34.985 1.341 27.909 1.00 96.25 204 TRP A CA 1
ATOM 1694 C C . TRP A 1 204 ? -34.640 -0.067 27.443 1.00 96.25 204 TRP A C 1
ATOM 1696 O O . TRP A 1 204 ? -34.154 -0.228 26.322 1.00 96.25 204 TRP A O 1
ATOM 1706 N N . GLU A 1 205 ? -34.930 -1.089 28.243 1.00 96.50 205 GLU A N 1
ATOM 1707 C CA . GLU A 1 205 ? -34.698 -2.472 27.846 1.00 96.50 205 GLU A CA 1
ATOM 1708 C C . GLU A 1 205 ? -35.535 -2.860 26.624 1.00 96.50 205 GLU A C 1
ATOM 1710 O O . GLU A 1 205 ? -35.047 -3.551 25.729 1.00 96.50 205 GLU A O 1
ATOM 1715 N N . PHE A 1 206 ? -36.793 -2.418 26.550 1.00 97.06 206 PHE A N 1
ATOM 1716 C CA . PHE A 1 206 ? -37.636 -2.685 25.389 1.00 97.06 206 PHE A CA 1
ATOM 1717 C C . PHE A 1 206 ? -37.087 -2.009 24.124 1.00 97.06 206 PHE A C 1
ATOM 1719 O O . PHE A 1 206 ? -37.007 -2.638 23.063 1.00 97.06 206 PHE A O 1
ATOM 1726 N N . LYS A 1 207 ? -36.645 -0.747 24.231 1.00 97.12 207 LYS A N 1
ATOM 1727 C CA . LYS A 1 207 ? -35.977 -0.030 23.131 1.00 97.12 207 LYS A CA 1
ATOM 1728 C C . LYS A 1 207 ? -34.697 -0.744 22.693 1.00 97.12 207 LYS A C 1
ATOM 1730 O O . LYS A 1 207 ? -34.502 -0.913 21.489 1.00 97.12 207 LYS A O 1
ATOM 1735 N N . LEU A 1 208 ? -33.877 -1.201 23.641 1.00 97.31 208 LEU A N 1
ATOM 1736 C CA . LEU A 1 208 ? -32.643 -1.935 23.365 1.00 97.31 208 LEU A CA 1
ATOM 1737 C C . LEU A 1 208 ? -32.934 -3.253 22.639 1.00 97.31 208 LEU A C 1
ATOM 1739 O O . LEU A 1 208 ? -32.375 -3.485 21.573 1.00 97.31 208 LEU A O 1
ATOM 1743 N N . ARG A 1 209 ? -33.886 -4.059 23.129 1.00 96.38 209 ARG A N 1
ATOM 1744 C CA . ARG A 1 209 ? -34.306 -5.313 22.473 1.00 96.38 209 ARG A CA 1
ATOM 1745 C C . ARG A 1 209 ? -34.786 -5.083 21.038 1.00 96.38 209 ARG A C 1
ATOM 1747 O O . ARG A 1 209 ? -34.471 -5.868 20.145 1.00 96.38 209 ARG A O 1
ATOM 1754 N N . ARG A 1 210 ? -35.529 -3.996 20.790 1.00 96.88 210 ARG A N 1
ATOM 1755 C CA . ARG A 1 210 ? -35.967 -3.628 19.434 1.00 96.88 210 ARG A CA 1
ATOM 1756 C C . ARG A 1 210 ? -34.781 -3.286 18.530 1.00 96.88 210 ARG A C 1
ATOM 1758 O O . ARG A 1 210 ? -34.736 -3.754 17.396 1.00 96.88 210 ARG A O 1
ATOM 1765 N N . GLN A 1 211 ? -33.837 -2.489 19.026 1.00 97.38 211 GLN A N 1
ATOM 1766 C CA . GLN A 1 211 ? -32.631 -2.116 18.283 1.00 97.38 211 GLN A CA 1
ATOM 1767 C C . GLN A 1 211 ? -31.729 -3.324 18.015 1.00 97.38 211 GLN A C 1
ATOM 1769 O O . GLN A 1 211 ? -31.231 -3.471 16.906 1.00 97.38 211 GLN A O 1
ATOM 1774 N N . GLU A 1 212 ? -31.557 -4.225 18.982 1.00 96.19 212 GLU A N 1
ATOM 1775 C CA . GLU A 1 212 ? -30.815 -5.478 18.804 1.00 96.19 212 GLU A CA 1
ATOM 1776 C C . GLU A 1 212 ? -31.444 -6.353 17.717 1.00 96.19 212 GLU A C 1
ATOM 1778 O O . GLU A 1 212 ? -30.735 -6.892 16.866 1.00 96.19 212 GLU A O 1
ATOM 1783 N N . PHE A 1 213 ? -32.775 -6.467 17.703 1.00 96.38 213 PHE A N 1
ATOM 1784 C CA . PHE A 1 213 ? -33.487 -7.186 16.650 1.00 96.38 213 PHE A CA 1
ATOM 1785 C C . PHE A 1 213 ? -33.254 -6.556 15.270 1.00 96.38 213 PHE A C 1
ATOM 1787 O O . PHE A 1 213 ? -32.944 -7.268 14.316 1.00 96.38 213 PHE A O 1
ATOM 1794 N N . GLU A 1 214 ? -33.341 -5.229 15.169 1.00 96.50 214 GLU A N 1
ATOM 1795 C CA . GLU A 1 214 ? -33.092 -4.492 13.927 1.00 96.50 214 GLU A CA 1
ATOM 1796 C C . GLU A 1 214 ? -31.639 -4.639 13.446 1.00 96.50 214 GLU A C 1
ATOM 1798 O O . GLU A 1 214 ? -31.407 -4.941 12.277 1.00 96.50 214 GLU A O 1
ATOM 1803 N N . ILE A 1 215 ? -30.652 -4.515 14.341 1.00 95.81 215 ILE A N 1
ATOM 1804 C CA . ILE A 1 215 ? -29.232 -4.730 14.025 1.00 95.81 215 ILE A CA 1
ATOM 1805 C C . ILE A 1 215 ? -29.001 -6.159 13.533 1.00 95.81 215 ILE A C 1
ATOM 1807 O O . ILE A 1 215 ? -28.275 -6.355 12.558 1.00 95.81 215 ILE A O 1
ATOM 1811 N N . ASN A 1 216 ? -29.616 -7.157 14.168 1.00 94.25 216 ASN A N 1
ATOM 1812 C CA . ASN A 1 216 ? -29.491 -8.552 13.756 1.00 94.25 216 ASN A CA 1
ATOM 1813 C C . ASN A 1 216 ? -30.104 -8.790 12.370 1.00 94.25 216 ASN A C 1
ATOM 1815 O O . ASN A 1 216 ? -29.462 -9.413 11.525 1.00 94.25 216 ASN A O 1
ATOM 1819 N N . ASP A 1 217 ? -31.296 -8.255 12.101 1.00 93.94 217 ASP A N 1
ATOM 1820 C CA . ASP A 1 217 ? -31.942 -8.336 10.785 1.00 93.94 217 ASP A CA 1
ATOM 1821 C C . ASP A 1 217 ? -31.107 -7.642 9.693 1.00 93.94 217 ASP A C 1
ATOM 1823 O O . ASP A 1 217 ? -30.847 -8.216 8.632 1.00 93.94 217 ASP A O 1
ATOM 1827 N N . LEU A 1 218 ? -30.592 -6.441 9.970 1.00 93.69 218 LEU A N 1
ATOM 1828 C CA . LEU A 1 218 ? -29.692 -5.728 9.060 1.00 93.69 218 LEU A CA 1
ATOM 1829 C C . LEU A 1 218 ? -28.381 -6.490 8.842 1.00 93.69 218 LEU A C 1
ATOM 1831 O O . LEU A 1 218 ? -27.908 -6.586 7.710 1.00 93.69 218 LEU A O 1
ATOM 1835 N N . THR A 1 219 ? -27.814 -7.085 9.890 1.00 89.31 219 THR A N 1
ATOM 1836 C CA . THR A 1 219 ? -26.594 -7.897 9.796 1.00 89.31 219 THR A CA 1
ATOM 1837 C C . THR A 1 219 ? -26.823 -9.130 8.921 1.00 89.31 219 THR A C 1
ATOM 1839 O O . THR A 1 219 ? -25.982 -9.444 8.077 1.00 89.31 219 THR A O 1
ATOM 1842 N N . LEU A 1 220 ? -27.971 -9.804 9.054 1.00 88.00 220 LEU A N 1
ATOM 1843 C CA . LEU A 1 220 ? -28.355 -10.917 8.182 1.00 88.00 220 LEU A CA 1
ATOM 1844 C C . LEU A 1 220 ? -28.479 -10.466 6.720 1.00 88.00 220 LEU A C 1
ATOM 1846 O O . LEU A 1 220 ? -27.867 -11.079 5.847 1.00 88.00 220 LEU A O 1
ATOM 1850 N N . LYS A 1 221 ? -29.163 -9.347 6.452 1.00 89.50 221 LYS A N 1
ATOM 1851 C CA . LYS A 1 221 ? -29.296 -8.774 5.099 1.00 89.50 221 LYS A CA 1
ATOM 1852 C C . LYS A 1 221 ? -27.947 -8.392 4.483 1.00 89.50 221 LYS A C 1
ATOM 1854 O O . LYS A 1 221 ? -27.699 -8.668 3.308 1.00 89.50 221 LYS A O 1
ATOM 1859 N N . VAL A 1 222 ? -27.050 -7.780 5.259 1.00 88.88 222 VAL A N 1
ATOM 1860 C CA . VAL A 1 222 ? -25.690 -7.435 4.806 1.00 88.88 222 VAL A CA 1
ATOM 1861 C C . VAL A 1 222 ? -24.888 -8.698 4.484 1.00 88.88 222 VAL A C 1
ATOM 1863 O O . VAL A 1 222 ? -24.164 -8.733 3.492 1.00 88.88 222 VAL A O 1
ATOM 1866 N N . ASN A 1 223 ? -25.040 -9.762 5.272 1.00 83.88 223 ASN A N 1
ATOM 1867 C CA . ASN A 1 223 ? -24.372 -11.034 5.004 1.00 83.88 223 ASN A CA 1
ATOM 1868 C C . ASN A 1 223 ? -24.936 -11.745 3.761 1.00 83.88 223 ASN A C 1
ATOM 1870 O O . ASN A 1 223 ? -24.161 -12.249 2.950 1.00 83.88 223 ASN A O 1
ATOM 1874 N N . ASP A 1 224 ? -26.255 -11.743 3.563 1.00 83.62 224 ASP A N 1
ATOM 1875 C CA . ASP A 1 224 ? -26.888 -12.328 2.375 1.00 83.62 224 ASP A CA 1
ATOM 1876 C C . ASP A 1 224 ? -26.519 -11.569 1.089 1.00 83.62 224 ASP A C 1
ATOM 1878 O O . ASP A 1 224 ? -26.253 -12.194 0.061 1.00 83.62 224 ASP A O 1
ATOM 1882 N N . THR A 1 225 ? -26.430 -10.234 1.151 1.00 84.06 225 THR A N 1
ATOM 1883 C CA . THR A 1 225 ? -26.020 -9.379 0.017 1.00 84.06 225 THR A CA 1
ATOM 1884 C C . THR A 1 225 ? -24.524 -9.461 -0.288 1.00 84.06 225 THR A C 1
ATOM 1886 O O . THR A 1 225 ? -24.143 -9.484 -1.457 1.00 84.06 225 THR A O 1
ATOM 1889 N N . ARG A 1 226 ? -23.665 -9.569 0.735 1.00 75.25 226 ARG A N 1
ATOM 1890 C CA . ARG A 1 226 ? -22.223 -9.847 0.578 1.00 75.25 226 ARG A CA 1
ATOM 1891 C C . ARG A 1 226 ? -21.962 -11.267 0.038 1.00 75.25 226 ARG A C 1
ATOM 1893 O O . ARG A 1 226 ? -20.863 -11.543 -0.441 1.00 75.25 226 ARG A O 1
ATOM 1900 N N . GLY A 1 227 ? -22.977 -12.135 0.061 1.00 75.88 227 GLY A N 1
ATOM 1901 C CA . GLY A 1 227 ? -22.968 -13.503 -0.444 1.00 75.88 227 GLY A CA 1
ATOM 1902 C C . GLY A 1 227 ? -22.790 -14.527 0.679 1.00 75.88 227 GLY A C 1
ATOM 1903 O O . GLY A 1 227 ? -21.886 -14.411 1.506 1.00 75.88 227 GLY A O 1
ATOM 1904 N N . LYS A 1 228 ? -23.607 -15.592 0.658 1.00 67.12 228 LYS A N 1
ATOM 1905 C CA . LYS A 1 228 ? -23.678 -16.704 1.641 1.00 67.12 228 LYS A CA 1
ATOM 1906 C C . LYS A 1 228 ? -22.381 -17.510 1.857 1.00 67.12 228 LYS A C 1
ATOM 1908 O O . LYS A 1 228 ? -22.403 -18.550 2.510 1.00 67.12 228 LYS A O 1
ATOM 1913 N N . PHE A 1 229 ? -21.258 -17.075 1.288 1.00 57.28 229 PHE A N 1
ATOM 1914 C CA . PHE A 1 229 ? -20.015 -17.836 1.210 1.00 57.28 229 PHE A CA 1
ATOM 1915 C C . PHE A 1 229 ? -18.757 -17.021 1.532 1.00 57.28 229 PHE A C 1
ATOM 1917 O O . PHE A 1 229 ? -17.679 -17.313 1.019 1.00 57.28 229 PHE A O 1
ATOM 1924 N N . VAL A 1 230 ? -18.828 -16.061 2.458 1.00 63.53 230 VAL A N 1
ATOM 1925 C CA . VAL A 1 230 ? -17.625 -15.746 3.245 1.00 63.53 230 VAL A CA 1
ATOM 1926 C C . VAL A 1 230 ? -17.474 -16.874 4.256 1.00 63.53 230 VAL A C 1
ATOM 1928 O O . VAL A 1 230 ? -17.959 -16.772 5.377 1.00 63.53 230 VAL A O 1
ATOM 1931 N N . LYS A 1 231 ? -16.879 -18.000 3.840 1.00 63.72 231 LYS A N 1
ATOM 1932 C CA . LYS A 1 231 ? -16.569 -19.115 4.743 1.00 63.72 231 LYS A CA 1
ATOM 1933 C C . LYS A 1 231 ? -15.723 -18.535 5.880 1.00 63.72 231 LYS A C 1
ATOM 1935 O O . LYS A 1 231 ? -14.569 -18.185 5.612 1.00 63.72 231 LYS A O 1
ATOM 1940 N N . PRO A 1 232 ? -16.244 -18.402 7.117 1.00 68.69 232 PRO A N 1
ATOM 1941 C CA . PRO A 1 232 ? -15.396 -17.980 8.214 1.00 68.69 232 PRO A CA 1
ATOM 1942 C C . PRO A 1 232 ? -14.294 -19.028 8.293 1.00 68.69 232 PRO A C 1
ATOM 1944 O O . PRO A 1 232 ? -14.578 -20.228 8.355 1.00 68.69 232 PRO A O 1
ATOM 1947 N N . VAL A 1 233 ? -13.036 -18.604 8.171 1.00 70.12 233 VAL A N 1
ATOM 1948 C CA . VAL A 1 233 ? -11.908 -19.529 8.258 1.00 70.12 233 VAL A CA 1
ATOM 1949 C C . VAL A 1 233 ? -11.979 -20.131 9.656 1.00 70.12 233 VAL A C 1
ATOM 1951 O O . VAL A 1 233 ? -11.691 -19.447 10.637 1.00 70.12 233 VAL A O 1
ATOM 1954 N N . LEU A 1 234 ? -12.450 -21.379 9.747 1.00 67.50 234 LEU A N 1
ATOM 1955 C CA . LEU A 1 234 ? -12.576 -22.119 10.997 1.00 67.50 234 LEU A CA 1
ATOM 1956 C C . LEU A 1 234 ? -11.166 -22.335 11.544 1.00 67.50 234 LEU A C 1
ATOM 1958 O O . LEU A 1 234 ? -10.503 -23.326 11.243 1.00 67.50 234 LEU A O 1
ATOM 1962 N N . ARG A 1 235 ? -10.677 -21.363 12.312 1.00 70.12 235 ARG A N 1
ATOM 1963 C CA . ARG A 1 235 ? -9.438 -21.498 13.066 1.00 70.12 235 ARG A CA 1
ATOM 1964 C C . ARG A 1 235 ? -9.693 -22.520 14.166 1.00 70.12 235 ARG A C 1
ATOM 1966 O O . ARG A 1 235 ? -10.720 -22.473 14.843 1.00 70.12 235 ARG A O 1
ATOM 1973 N N . LYS A 1 236 ? -8.775 -23.474 14.322 1.00 76.06 236 LYS A N 1
ATOM 1974 C CA . LYS A 1 236 ? -8.823 -24.477 15.388 1.00 76.06 236 LYS A CA 1
ATOM 1975 C C . LYS A 1 236 ? -8.558 -23.777 16.719 1.00 76.06 236 LYS A C 1
ATOM 1977 O O . LYS A 1 236 ? -7.427 -23.733 17.179 1.00 76.06 236 LYS A O 1
ATOM 1982 N N . ILE A 1 237 ? -9.603 -23.224 17.319 1.00 65.12 237 ILE A N 1
ATOM 1983 C CA . ILE A 1 237 ? -9.533 -22.632 18.652 1.00 65.12 237 ILE A CA 1
ATOM 1984 C C . ILE A 1 237 ? -9.551 -23.800 19.638 1.00 65.12 237 ILE A C 1
ATOM 1986 O O . ILE A 1 237 ? -10.583 -24.445 19.847 1.00 65.12 237 ILE A O 1
ATOM 1990 N N . SER A 1 238 ? -8.388 -24.149 20.188 1.00 76.19 238 SER A N 1
ATOM 1991 C CA . SER A 1 238 ? -8.315 -25.207 21.194 1.00 76.19 238 SER A CA 1
ATOM 1992 C C . SER A 1 238 ? -8.771 -24.648 22.545 1.00 76.19 238 SER A C 1
ATOM 1994 O O . SER A 1 238 ? -8.287 -23.617 23.001 1.00 76.19 238 SER A O 1
ATOM 1996 N N . LYS A 1 239 ? -9.698 -25.329 23.232 1.00 69.56 239 LYS A N 1
ATOM 1997 C CA . LYS A 1 239 ? -10.159 -24.922 24.581 1.00 69.56 239 LYS A CA 1
ATOM 1998 C C . LYS A 1 239 ? -9.015 -24.883 25.613 1.00 69.56 239 LYS A C 1
ATOM 2000 O O . LYS A 1 239 ? -9.161 -24.292 26.679 1.00 69.56 239 LYS A O 1
ATOM 2005 N N . THR A 1 240 ? -7.896 -25.542 25.310 1.00 64.62 240 THR A N 1
ATOM 2006 C CA . THR A 1 240 ? -6.661 -25.573 26.100 1.00 64.62 240 THR A CA 1
ATOM 2007 C C . THR A 1 240 ? -5.840 -24.293 25.981 1.00 64.62 240 THR A C 1
ATOM 2009 O O . THR A 1 240 ? -5.199 -23.923 26.955 1.00 64.62 240 THR A O 1
ATOM 2012 N N . GLU A 1 241 ? -5.907 -23.581 24.855 1.00 63.69 241 GLU A N 1
ATOM 2013 C CA . GLU A 1 241 ? -5.182 -22.321 24.631 1.00 63.69 241 GLU A CA 1
ATOM 2014 C C . GLU A 1 241 ? -5.667 -21.222 25.581 1.00 63.69 241 GLU A C 1
ATOM 2016 O O . GLU A 1 241 ? -4.862 -20.563 26.216 1.00 63.69 241 GLU A O 1
ATOM 2021 N N . ALA A 1 242 ? -6.977 -21.114 25.823 1.00 66.75 242 ALA A N 1
ATOM 2022 C CA . ALA A 1 242 ? -7.517 -20.169 26.807 1.00 66.75 242 ALA A CA 1
ATOM 2023 C C . ALA A 1 242 ? -7.095 -20.486 28.260 1.00 66.75 242 ALA A C 1
ATOM 2025 O O . ALA A 1 242 ? -6.997 -19.587 29.095 1.00 66.75 242 ALA A O 1
ATOM 2026 N N . LYS A 1 243 ? -6.838 -21.765 28.578 1.00 64.88 243 LYS A N 1
ATOM 2027 C CA . LYS A 1 243 ? -6.320 -22.183 29.893 1.00 64.88 243 LYS A CA 1
ATOM 2028 C C . LYS A 1 243 ? -4.809 -21.961 30.005 1.00 64.88 243 LYS A C 1
ATOM 2030 O O . LYS A 1 243 ? -4.344 -21.604 31.083 1.00 64.88 243 LYS A O 1
ATOM 2035 N N . LEU A 1 244 ? -4.072 -22.130 28.906 1.00 61.59 244 LEU A N 1
ATOM 2036 C CA . LEU A 1 244 ? -2.641 -21.839 28.812 1.00 61.59 244 LEU A CA 1
ATOM 2037 C C . LEU A 1 244 ? -2.366 -20.334 28.803 1.00 61.59 244 LEU A C 1
ATOM 2039 O O . LEU A 1 244 ? -1.508 -19.911 29.553 1.00 61.59 244 LEU A O 1
ATOM 2043 N N . ALA A 1 245 ? -3.163 -19.512 28.119 1.00 63.94 245 ALA A N 1
ATOM 2044 C CA . ALA A 1 245 ? -3.048 -18.050 28.128 1.00 63.94 245 ALA A CA 1
ATOM 2045 C C . ALA A 1 245 ? -3.171 -17.453 29.543 1.00 63.94 245 ALA A C 1
ATOM 2047 O O . ALA A 1 245 ? -2.551 -16.443 29.871 1.00 63.94 245 ALA A O 1
ATOM 2048 N N . LYS A 1 246 ? -3.952 -18.094 30.426 1.00 64.62 246 LYS A N 1
ATOM 2049 C CA . LYS A 1 246 ? -4.051 -17.712 31.845 1.00 64.62 246 LYS A CA 1
ATOM 2050 C C . LYS A 1 246 ? -2.771 -18.042 32.631 1.00 64.62 246 LYS A C 1
AT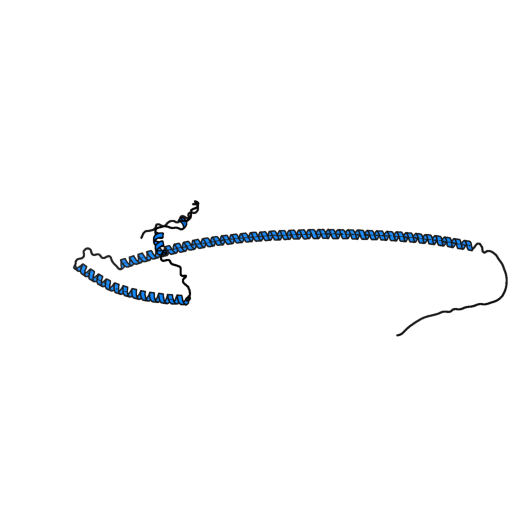OM 2052 O O . LYS A 1 246 ? -2.486 -17.372 33.615 1.00 64.62 246 LYS A O 1
ATOM 2057 N N . LEU A 1 247 ? -2.010 -19.040 32.178 1.00 59.69 247 LEU A N 1
ATOM 2058 C CA . LEU A 1 247 ? -0.708 -19.453 32.711 1.00 59.69 247 LEU A CA 1
ATOM 2059 C C . LEU A 1 247 ? 0.462 -18.681 32.051 1.00 59.69 247 LEU A C 1
ATOM 2061 O O . LEU A 1 247 ? 1.432 -18.352 32.724 1.00 59.69 247 LEU A O 1
ATOM 2065 N N . GLU A 1 248 ? 0.351 -18.315 30.773 1.00 58.88 248 GLU A N 1
ATOM 2066 C CA . GLU A 1 248 ? 1.287 -17.451 30.031 1.00 58.88 248 GLU A CA 1
ATOM 2067 C C . GLU A 1 248 ? 1.191 -15.992 30.498 1.00 58.88 248 GLU A C 1
ATOM 2069 O O . GLU A 1 248 ? 2.194 -15.310 30.624 1.00 58.88 248 GLU A O 1
ATOM 2074 N N . ARG A 1 249 ? 0.022 -15.490 30.916 1.00 62.06 249 ARG A N 1
ATOM 2075 C CA . ARG A 1 249 ? -0.032 -14.180 31.599 1.00 62.06 249 ARG A CA 1
ATOM 2076 C C . ARG A 1 249 ? 0.794 -14.139 32.891 1.00 62.06 249 ARG A C 1
ATOM 2078 O O . ARG A 1 249 ? 1.245 -13.071 33.285 1.00 62.06 249 ARG A O 1
ATOM 2085 N N . THR A 1 250 ? 1.011 -15.290 33.534 1.00 59.00 250 THR A N 1
ATOM 2086 C CA . THR A 1 250 ? 1.877 -15.412 34.722 1.00 59.00 250 THR A CA 1
ATOM 2087 C C . THR A 1 250 ? 3.339 -15.734 34.395 1.00 59.00 250 THR A C 1
ATOM 2089 O O . THR A 1 250 ? 4.193 -15.633 35.271 1.00 59.00 250 THR A O 1
ATOM 2092 N N . LYS A 1 251 ? 3.654 -16.095 33.147 1.00 58.62 251 LYS A N 1
ATOM 2093 C CA . LYS A 1 251 ? 5.012 -16.357 32.661 1.00 58.62 251 LYS A CA 1
ATOM 2094 C C . LYS A 1 251 ? 5.214 -15.568 31.374 1.00 58.62 251 LYS A C 1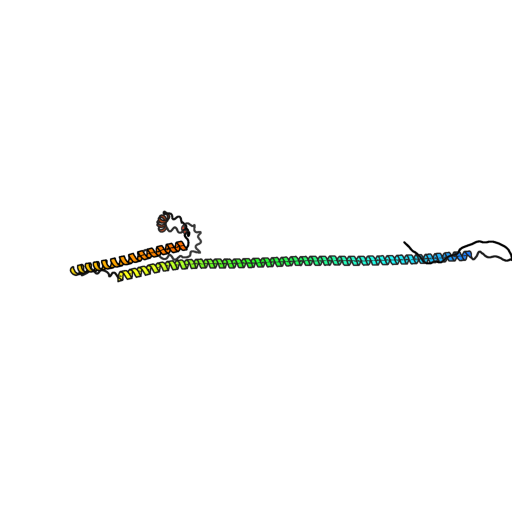
ATOM 2096 O O . LYS A 1 251 ? 4.703 -15.991 30.349 1.00 58.62 251 LYS A O 1
ATOM 2101 N N . LYS A 1 252 ? 5.948 -14.446 31.423 1.00 58.59 252 LYS A N 1
ATOM 2102 C CA . LYS A 1 252 ? 6.355 -13.669 30.233 1.00 58.59 252 LYS A CA 1
ATOM 2103 C C . LYS A 1 252 ? 7.227 -14.544 29.309 1.00 58.59 252 LYS A C 1
ATOM 2105 O O . LYS A 1 252 ? 8.449 -14.414 29.274 1.00 58.59 252 LYS A O 1
ATOM 2110 N N . ASP A 1 253 ? 6.601 -15.465 28.586 1.00 57.28 253 ASP A N 1
ATOM 2111 C CA . ASP A 1 253 ? 7.196 -16.278 27.534 1.00 57.28 253 ASP A CA 1
ATOM 2112 C C . ASP A 1 253 ? 7.251 -15.414 26.268 1.00 57.28 253 ASP A C 1
ATOM 2114 O O . ASP A 1 253 ? 6.617 -15.680 25.249 1.00 57.28 253 ASP A O 1
ATOM 2118 N N . ASP A 1 254 ? 8.000 -14.313 26.350 1.00 70.81 254 ASP A N 1
ATOM 2119 C CA . ASP A 1 254 ? 8.358 -13.547 25.170 1.00 70.81 254 ASP A CA 1
ATOM 2120 C C . ASP A 1 254 ? 9.178 -14.462 24.265 1.00 70.81 254 ASP A C 1
ATOM 2122 O O . ASP A 1 254 ? 10.186 -15.026 24.682 1.00 70.81 254 ASP A O 1
ATOM 2126 N N . PHE A 1 255 ? 8.812 -14.574 22.989 1.00 68.12 255 PHE A N 1
ATOM 2127 C CA . PHE A 1 255 ? 9.550 -15.379 22.004 1.00 68.12 255 PHE A CA 1
ATOM 2128 C C . PHE A 1 255 ? 11.069 -15.079 21.987 1.00 68.12 255 PHE A C 1
ATOM 2130 O O . PHE A 1 255 ? 11.893 -15.924 21.636 1.00 68.12 255 PHE A O 1
ATOM 2137 N N . ARG A 1 256 ? 11.453 -13.879 22.440 1.00 67.31 256 ARG A N 1
ATOM 2138 C CA . ARG A 1 256 ? 12.837 -13.431 22.624 1.00 67.31 256 ARG A CA 1
ATOM 2139 C C . ARG A 1 256 ? 13.608 -14.166 23.728 1.00 67.31 256 ARG A C 1
ATOM 2141 O O . ARG A 1 256 ? 14.821 -14.284 23.596 1.00 67.31 256 ARG A O 1
ATOM 2148 N N . THR A 1 257 ? 12.964 -14.658 24.786 1.00 67.75 257 THR A N 1
ATOM 2149 C CA . THR A 1 257 ? 13.637 -15.335 25.917 1.00 67.75 257 THR A CA 1
ATOM 2150 C C . THR A 1 257 ? 14.040 -16.772 25.586 1.00 67.75 257 THR A C 1
ATOM 2152 O O . THR A 1 257 ? 14.985 -17.298 26.169 1.00 67.75 257 THR A O 1
ATOM 2155 N N . THR A 1 258 ? 13.371 -17.391 24.609 1.00 74.94 258 THR A N 1
ATOM 2156 C CA . THR A 1 258 ? 13.689 -18.745 24.118 1.00 74.94 258 THR A CA 1
ATOM 2157 C C . THR A 1 258 ? 14.842 -18.742 23.102 1.00 74.94 258 THR A C 1
ATOM 2159 O O . THR A 1 258 ? 15.473 -19.772 22.852 1.00 74.94 258 THR A O 1
ATOM 2162 N N . LEU A 1 259 ? 15.169 -17.581 22.526 1.00 71.75 259 LEU A N 1
ATOM 2163 C CA . LEU A 1 259 ? 16.282 -17.420 21.593 1.00 71.75 259 LEU A CA 1
ATOM 2164 C C . LEU A 1 259 ? 17.595 -17.173 22.351 1.00 71.75 259 LEU A C 1
ATOM 2166 O O . LEU A 1 259 ? 17.689 -16.296 23.207 1.00 71.75 259 LEU A O 1
ATOM 2170 N N . LYS A 1 260 ? 18.651 -17.918 22.000 1.00 74.81 260 LYS A N 1
ATOM 2171 C CA . LYS A 1 260 ? 20.005 -17.668 22.519 1.00 74.81 260 LYS A CA 1
ATOM 2172 C C . LYS A 1 260 ? 20.477 -16.294 22.029 1.00 74.81 260 LYS A C 1
ATOM 2174 O O . LYS A 1 260 ? 20.702 -16.118 20.834 1.00 74.81 260 LYS A O 1
ATOM 2179 N N . SER A 1 261 ? 20.634 -15.326 22.930 1.00 74.25 261 SER A N 1
ATOM 2180 C CA . SER A 1 261 ? 21.141 -14.000 22.575 1.00 74.25 261 SER A CA 1
ATOM 2181 C C . SER A 1 261 ? 22.636 -14.068 22.247 1.00 74.25 261 SER A C 1
ATOM 2183 O O . SER A 1 261 ? 23.457 -14.505 23.051 1.00 74.25 261 SER A O 1
ATOM 2185 N N . SER A 1 262 ? 23.020 -13.619 21.054 1.00 64.12 262 SER A N 1
ATOM 2186 C CA . SER A 1 262 ? 24.419 -13.562 20.617 1.00 64.12 262 SER A CA 1
ATOM 2187 C C . SER A 1 262 ? 25.119 -12.288 21.103 1.00 64.12 262 SER A C 1
ATOM 2189 O O . SER A 1 262 ? 25.780 -11.621 20.319 1.00 64.12 262 SER A O 1
ATOM 2191 N N . GLY A 1 263 ? 24.941 -11.899 22.372 1.00 60.88 263 GLY A N 1
ATOM 2192 C CA . GLY A 1 263 ? 25.741 -10.877 23.075 1.00 60.88 263 GLY A CA 1
ATOM 2193 C C . GLY A 1 263 ? 25.854 -9.455 22.483 1.00 60.88 263 GLY A C 1
ATOM 2194 O O . GLY A 1 263 ? 26.411 -8.587 23.150 1.00 60.88 263 GLY A O 1
ATOM 2195 N N . HIS A 1 264 ? 25.338 -9.174 21.285 1.00 56.00 264 HIS A N 1
ATOM 2196 C CA . HIS A 1 264 ? 25.439 -7.875 20.623 1.00 56.00 264 HIS A CA 1
ATOM 2197 C C . HIS A 1 264 ? 24.314 -6.977 21.133 1.00 56.00 264 HIS A C 1
ATOM 2199 O O . HIS A 1 264 ? 23.169 -7.058 20.700 1.00 56.00 264 HIS A O 1
ATOM 2205 N N . LYS A 1 265 ? 24.649 -6.138 22.114 1.00 53.78 265 LYS A N 1
ATOM 2206 C CA . LYS A 1 265 ? 23.738 -5.201 22.787 1.00 53.78 265 LYS A CA 1
ATOM 2207 C C . LYS A 1 265 ? 23.574 -3.870 22.036 1.00 53.78 265 LYS A C 1
ATOM 2209 O O . LYS A 1 265 ? 23.225 -2.882 22.667 1.00 53.78 265 LYS A O 1
ATOM 2214 N N . HIS A 1 266 ? 23.884 -3.811 20.740 1.00 45.28 266 HIS A N 1
ATOM 2215 C CA . HIS A 1 266 ? 23.983 -2.523 20.047 1.00 45.28 266 HIS A CA 1
ATOM 2216 C C . HIS A 1 266 ? 22.626 -1.968 19.573 1.00 45.28 266 HIS A C 1
ATOM 2218 O O . HIS A 1 266 ? 22.481 -0.757 19.481 1.00 45.28 266 HIS A O 1
ATOM 2224 N N . ASP A 1 267 ? 21.606 -2.815 19.391 1.00 44.25 267 ASP A N 1
ATOM 2225 C CA . ASP A 1 267 ? 20.291 -2.388 18.876 1.00 44.25 267 ASP A CA 1
ATOM 2226 C C . ASP A 1 267 ? 19.148 -2.734 19.839 1.00 44.25 267 ASP A C 1
ATOM 2228 O O . ASP A 1 267 ? 18.101 -3.270 19.460 1.00 44.25 267 ASP A O 1
ATOM 2232 N N . LYS A 1 268 ? 19.349 -2.470 21.134 1.00 47.12 268 LYS A N 1
ATOM 2233 C CA . LYS A 1 268 ? 18.255 -2.539 22.103 1.00 47.12 268 LYS A CA 1
ATOM 2234 C C . LYS A 1 268 ? 17.421 -1.267 21.939 1.00 47.12 268 LYS A C 1
ATOM 2236 O O . LYS A 1 268 ? 17.745 -0.237 22.511 1.00 47.12 268 LYS A O 1
ATOM 2241 N N . ILE A 1 269 ? 16.372 -1.344 21.119 1.00 50.62 269 ILE A N 1
ATOM 2242 C CA . ILE A 1 269 ? 15.277 -0.370 21.141 1.00 50.62 269 ILE A CA 1
ATOM 2243 C C . ILE A 1 269 ? 14.757 -0.379 22.579 1.00 50.62 269 ILE A C 1
ATOM 2245 O O . ILE A 1 269 ? 14.226 -1.393 23.035 1.00 50.62 269 ILE A O 1
ATOM 2249 N N . GLU A 1 270 ? 15.010 0.701 23.311 1.00 42.62 270 GLU A N 1
ATOM 2250 C CA . GLU A 1 270 ? 14.417 0.947 24.619 1.00 42.62 270 GLU A CA 1
ATOM 2251 C C . GLU A 1 270 ? 12.915 1.120 24.398 1.00 42.62 270 GLU A C 1
ATOM 2253 O O . GLU A 1 270 ? 12.422 2.177 24.019 1.00 42.62 270 GLU A O 1
ATOM 2258 N N . GLU A 1 271 ? 12.192 0.013 24.517 1.00 47.66 271 GLU A N 1
ATOM 2259 C CA . GLU A 1 271 ? 10.752 0.029 24.685 1.00 47.66 271 GLU A CA 1
ATOM 2260 C C . GLU A 1 271 ? 10.517 0.501 26.120 1.00 47.66 271 GLU A C 1
ATOM 2262 O O . GLU A 1 271 ? 10.778 -0.227 27.079 1.00 47.66 271 GLU A O 1
ATOM 2267 N N . GLU A 1 272 ? 10.155 1.775 26.252 1.00 42.94 272 GLU A N 1
ATOM 2268 C CA . GLU A 1 272 ? 9.708 2.384 27.498 1.00 42.94 272 GLU A CA 1
ATOM 2269 C C . GLU A 1 272 ? 8.495 1.584 27.997 1.00 42.94 272 GLU A C 1
ATOM 2271 O O . GLU A 1 272 ? 7.387 1.678 27.466 1.00 42.94 272 GLU A O 1
ATOM 2276 N N . GLU A 1 273 ? 8.747 0.699 28.963 1.00 41.66 273 GLU A N 1
ATOM 2277 C CA . GLU A 1 273 ? 7.740 -0.118 29.631 1.00 41.66 273 GLU A CA 1
ATOM 2278 C C . GLU A 1 273 ? 6.863 0.847 30.445 1.00 41.66 273 GLU A C 1
ATOM 2280 O O . GLU A 1 273 ? 7.204 1.235 31.563 1.00 41.66 273 GLU A O 1
ATOM 2285 N N . ALA A 1 274 ? 5.754 1.302 29.854 1.00 39.69 274 ALA A N 1
ATOM 2286 C CA . ALA A 1 274 ? 4.743 2.061 30.577 1.00 39.69 274 ALA A CA 1
ATOM 2287 C C . ALA A 1 274 ? 4.295 1.226 31.794 1.00 39.69 274 ALA A C 1
ATOM 2289 O O . ALA A 1 274 ? 3.947 0.050 31.620 1.00 39.69 274 ALA A O 1
ATOM 2290 N N . PRO A 1 275 ? 4.321 1.781 33.020 1.00 38.72 275 PRO A N 1
ATOM 2291 C CA . PRO A 1 275 ? 4.018 1.014 34.215 1.00 38.72 275 PRO A CA 1
ATOM 2292 C C . PRO A 1 275 ? 2.592 0.470 34.130 1.00 38.72 275 PRO A C 1
ATOM 2294 O O . PRO A 1 275 ? 1.640 1.199 33.844 1.00 38.72 275 PRO A O 1
ATOM 2297 N N . ALA A 1 276 ? 2.470 -0.837 34.360 1.00 39.94 276 ALA A N 1
ATOM 2298 C CA . ALA A 1 276 ? 1.199 -1.510 34.546 1.00 39.94 276 ALA A CA 1
ATOM 2299 C C . ALA A 1 276 ? 0.497 -0.889 35.760 1.00 39.94 276 ALA A C 1
ATOM 2301 O O . ALA A 1 276 ? 0.813 -1.198 36.905 1.00 39.94 276 ALA A O 1
ATOM 2302 N N . GLU A 1 277 ? -0.416 0.036 35.490 1.00 37.41 277 GLU A N 1
ATOM 2303 C CA . GLU A 1 277 ? -1.356 0.565 36.466 1.00 37.41 277 GLU A CA 1
ATOM 2304 C C . GLU A 1 277 ? -2.321 -0.580 36.816 1.00 37.41 277 GLU A C 1
ATOM 2306 O O . GLU A 1 277 ? -3.132 -0.999 35.985 1.00 37.41 277 GLU A O 1
ATOM 2311 N N . GLU A 1 278 ? -2.137 -1.161 38.004 1.00 39.56 278 GLU A N 1
ATOM 2312 C CA . GLU A 1 278 ? -3.056 -2.125 38.605 1.00 39.56 278 GLU A CA 1
ATOM 2313 C C . GLU A 1 278 ? -4.429 -1.466 38.801 1.00 39.56 278 GLU A C 1
ATOM 2315 O O . GLU A 1 278 ? -4.543 -0.435 39.466 1.00 39.56 278 GLU A O 1
ATOM 2320 N N . ALA A 1 279 ? -5.463 -2.085 38.234 1.00 36.56 279 ALA A N 1
ATOM 2321 C CA . ALA A 1 279 ? -6.867 -1.886 38.581 1.00 36.56 279 ALA A CA 1
ATOM 2322 C C . ALA A 1 279 ? -7.574 -3.246 38.568 1.00 36.56 279 ALA A C 1
ATOM 2324 O O . ALA A 1 279 ? -7.336 -4.024 37.609 1.00 36.56 279 ALA A O 1
#

Sequence (279 aa):
MCLSIYNCNIRRMFSCFPSNATFIRSNNIDTAAAAAAEEARRQQEAEEAARQAAEEERRQQEAEERRRREEEEREKREAEEALRKIEDEKRAAEEAEKRKIEEEKQKAEEAERKKREAEERRKREEEEREEAERKKRQEEKLIMQKAAEDLKNEAKRKAEERENFINSRVEPLATDGLNEAQMQDLVKKLHGKMAELEEEVYDWEFKLRRQEFEINDLTLKVNDTRGKFVKPVLRKISKTEAKLAKLERTKKDDFRTTLKSSGHKHDKIEEEEAPAEEA

Solvent-accessible surface area (backbone atoms only — not comparable to full-atom values): 16965 Å² total; per-residue (Å²): 133,89,79,85,91,88,82,90,83,86,88,84,86,89,82,86,86,82,90,81,91,80,91,82,90,81,90,80,92,89,89,71,71,67,64,62,58,53,52,54,49,53,52,50,52,51,50,50,51,50,52,49,50,54,52,48,50,51,52,50,51,55,52,49,52,50,49,52,53,54,49,55,53,47,53,52,50,53,51,51,52,51,50,51,51,54,51,51,52,50,52,52,50,54,51,53,50,51,51,49,54,51,52,50,50,52,51,49,52,51,52,47,52,52,48,52,53,52,50,53,51,49,51,53,55,48,53,52,48,52,50,52,50,52,50,50,54,51,50,52,51,50,52,53,52,49,52,53,49,52,53,50,51,50,52,49,51,54,50,51,52,48,50,52,49,46,54,71,74,50,68,83,86,83,72,83,90,62,52,74,71,56,48,55,52,49,53,53,51,50,53,52,53,49,55,54,50,52,52,54,48,51,55,50,52,53,52,48,54,52,50,52,50,50,52,50,54,50,51,50,52,53,42,58,72,75,38,92,70,76,70,73,80,83,68,87,79,54,81,60,53,68,59,44,51,64,52,42,74,75,40,90,77,48,76,69,75,79,48,86,77,82,82,77,78,84,80,71,77,82,72,81,76,72,78,83,78,88,127

Mean predicted aligned error: 19.8 Å

Foldseek 3Di:
DDDDDDDDDDDDDDDDDDDDDDDDDDDDDDDDPPVVVVVVVVVVVVVVVVVVVVVVVVVVVVVVVVVVVVVVVVVVVVVVVVVVVVVVVVVVVVVVVVVVVVVVVVVVVVVVVVVVVVVVVVVVVVVVVVVVVVVVVVVVVVVVVVVVVVVVVVVVVVVVVVVVVCCVVDPPDDPPPDDPVRVVVVVVVVVVVVVVVVVVVVVVVVVVVVVVVVVVVVVVVVCVVVPVPPPPPPDPPDPVVVVVVVVCVVPVVPVVVPDDDPPPPPDPPPPPPDDDDDD

pLDDT: mean 76.75, std 19.77, range [31.05, 97.38]

Secondary structure (DSSP, 8-state):
-------------------------------SHHHHHHHHHHHHHHHHHHHHHHHHHHHHHHHHHHHHHHHHHHHHHHHHHHHHHHHHHHHHHHHHHHHHHHHHHHHHHHHHHHHHHHHHHHHHHHHHHHHHHHHHHHHHHHHHHHHHHHHHHHHHHHHHHHHHHHHHHS-----TT--HHHHHHHHHHHHHHHHHHHHHHHHHHHHHHHHHHHHHHHHHHHHHHH-TT---------TTHHHHHHHHTTS---HHHHS---S--TT------------